Protein AF-A0A847XAZ2-F1 (afdb_monomer_lite)

Structure (mmCIF, N/CA/C/O backbone):
data_AF-A0A847XAZ2-F1
#
_entry.id   AF-A0A847XAZ2-F1
#
loop_
_atom_site.group_PDB
_atom_site.id
_atom_site.type_symbol
_atom_site.label_atom_id
_atom_site.label_alt_id
_atom_site.label_comp_id
_atom_site.label_asym_id
_atom_site.label_entity_id
_atom_site.label_seq_id
_atom_site.pdbx_PDB_ins_code
_atom_site.Cartn_x
_atom_site.Cartn_y
_atom_site.Cartn_z
_atom_site.occupancy
_atom_site.B_iso_or_equiv
_atom_site.auth_seq_id
_atom_site.auth_comp_id
_atom_site.auth_asym_id
_atom_site.auth_atom_id
_atom_site.pdbx_PDB_model_num
ATOM 1 N N . MET A 1 1 ? 20.622 2.945 -23.303 1.00 80.44 1 MET A N 1
ATOM 2 C CA . MET A 1 1 ? 21.059 3.703 -22.108 1.00 80.44 1 MET A CA 1
ATOM 3 C C . MET A 1 1 ? 19.816 4.163 -21.364 1.00 80.44 1 MET A C 1
ATOM 5 O O . MET A 1 1 ? 18.903 4.662 -22.011 1.00 80.44 1 MET A O 1
ATOM 9 N N . VAL A 1 2 ? 19.758 3.961 -20.049 1.00 83.75 2 VAL A N 1
ATOM 10 C CA . VAL A 1 2 ? 18.648 4.395 -19.188 1.00 83.75 2 VAL A CA 1
ATOM 11 C C . VAL A 1 2 ? 18.647 5.919 -19.078 1.00 83.75 2 VAL A C 1
ATOM 13 O O . VAL A 1 2 ? 19.697 6.542 -18.884 1.00 83.75 2 VAL A O 1
ATOM 16 N N . SER A 1 3 ? 17.466 6.521 -19.218 1.00 86.81 3 SER A N 1
ATOM 17 C CA . SER A 1 3 ? 17.289 7.973 -19.228 1.00 86.81 3 SER A CA 1
ATOM 18 C C . SER A 1 3 ? 17.559 8.599 -17.855 1.00 86.81 3 SER A C 1
ATOM 20 O O . SER A 1 3 ? 17.307 8.005 -16.808 1.00 86.81 3 SER A O 1
ATOM 22 N N . LYS A 1 4 ? 18.046 9.849 -17.841 1.00 88.00 4 LYS A N 1
ATOM 23 C CA . LYS A 1 4 ? 18.286 10.596 -16.591 1.00 88.00 4 LYS A CA 1
ATOM 24 C C . LYS A 1 4 ? 17.006 10.803 -15.772 1.00 88.00 4 LYS A C 1
ATOM 26 O O . LYS A 1 4 ? 17.083 10.832 -14.548 1.00 88.00 4 LYS A O 1
ATOM 31 N N . SER A 1 5 ? 15.850 10.931 -16.429 1.00 86.94 5 SER A N 1
ATOM 32 C CA . SER A 1 5 ? 14.559 11.088 -15.750 1.00 86.94 5 SER A CA 1
ATOM 33 C C . SER A 1 5 ? 14.225 9.873 -14.887 1.00 86.94 5 SER A C 1
ATOM 35 O O . SER A 1 5 ? 13.831 10.051 -13.742 1.00 86.94 5 SER A O 1
ATOM 37 N N . VAL A 1 6 ? 14.503 8.655 -15.366 1.00 87.12 6 VAL A N 1
ATOM 38 C CA . VAL A 1 6 ? 14.280 7.419 -14.599 1.00 87.12 6 VAL A CA 1
ATOM 39 C C . VAL A 1 6 ? 15.089 7.405 -13.297 1.00 87.12 6 VAL A C 1
ATOM 41 O O . VAL A 1 6 ? 14.548 7.064 -12.249 1.00 87.12 6 VAL A O 1
ATOM 44 N N . PHE A 1 7 ? 16.355 7.842 -13.310 1.00 89.62 7 PHE A N 1
ATOM 45 C CA . PHE A 1 7 ? 17.156 7.939 -12.077 1.00 89.62 7 PHE A CA 1
ATOM 46 C C . PHE A 1 7 ? 16.585 8.943 -11.080 1.00 89.62 7 PHE A C 1
ATOM 48 O O . PHE A 1 7 ? 16.555 8.666 -9.882 1.00 89.62 7 PHE A O 1
ATOM 55 N N . ILE A 1 8 ? 16.147 10.105 -11.571 1.00 90.94 8 ILE A N 1
ATOM 56 C CA . ILE A 1 8 ? 15.548 11.148 -10.735 1.00 90.94 8 ILE A CA 1
ATOM 57 C C . ILE A 1 8 ? 14.259 10.619 -10.099 1.00 90.94 8 ILE A C 1
ATOM 59 O O . ILE A 1 8 ? 14.071 10.751 -8.894 1.00 90.94 8 ILE A O 1
ATOM 63 N N . GLU A 1 9 ? 13.401 9.965 -10.878 1.00 90.19 9 GLU A N 1
ATOM 64 C CA . GLU A 1 9 ? 12.148 9.391 -10.388 1.00 90.19 9 GLU A CA 1
ATOM 65 C C . GLU A 1 9 ? 12.369 8.280 -9.362 1.00 90.19 9 GLU A C 1
ATOM 67 O O . GLU A 1 9 ? 11.689 8.257 -8.337 1.00 90.19 9 GLU A O 1
ATOM 72 N N . LEU A 1 10 ? 13.338 7.390 -9.595 1.00 90.94 10 LEU A N 1
ATOM 73 C CA . LEU A 1 10 ? 13.725 6.355 -8.636 1.00 90.94 10 LEU A CA 1
ATOM 74 C C . LEU A 1 10 ? 14.221 6.976 -7.325 1.00 90.94 10 LEU A C 1
ATOM 76 O O . LEU A 1 10 ? 13.769 6.577 -6.254 1.00 90.94 10 LEU A O 1
ATOM 80 N N . ALA A 1 11 ? 15.089 7.990 -7.395 1.00 91.75 11 ALA A N 1
ATOM 81 C CA . ALA A 1 11 ? 15.598 8.683 -6.213 1.00 91.75 11 ALA A CA 1
ATOM 82 C C . ALA A 1 11 ? 14.481 9.393 -5.429 1.00 91.75 11 ALA A C 1
ATOM 84 O O . ALA A 1 11 ? 14.410 9.260 -4.207 1.00 91.75 11 ALA A O 1
ATOM 85 N N . ILE A 1 12 ? 13.577 10.096 -6.122 1.00 93.38 12 ILE A N 1
ATOM 86 C CA . ILE A 1 12 ? 12.415 10.747 -5.501 1.00 93.38 12 ILE A CA 1
ATOM 87 C C . ILE A 1 12 ? 11.492 9.703 -4.867 1.00 93.38 12 ILE A C 1
ATOM 89 O O . ILE A 1 12 ? 11.047 9.898 -3.741 1.00 93.38 12 ILE A O 1
ATOM 93 N N . SER A 1 13 ? 11.238 8.582 -5.543 1.00 92.00 13 SER A N 1
ATOM 94 C CA . SER A 1 13 ? 10.385 7.499 -5.034 1.00 92.00 13 SER A CA 1
ATOM 95 C C . SER A 1 13 ? 10.966 6.870 -3.766 1.00 92.00 13 SER A C 1
ATOM 97 O O . SER A 1 13 ? 10.256 6.710 -2.776 1.00 92.00 13 SER A O 1
ATOM 99 N N . ILE A 1 14 ? 12.273 6.582 -3.755 1.00 91.88 14 ILE A N 1
ATOM 100 C CA . ILE A 1 14 ? 12.995 6.086 -2.573 1.00 91.88 14 ILE A CA 1
ATOM 101 C C . ILE A 1 14 ? 12.893 7.096 -1.427 1.00 91.88 14 ILE A C 1
ATOM 103 O O . ILE A 1 14 ? 12.525 6.725 -0.311 1.00 91.88 14 ILE A O 1
ATOM 107 N N . PHE A 1 15 ? 13.182 8.371 -1.700 1.00 93.94 15 PHE A N 1
ATOM 108 C CA . PHE A 1 15 ? 13.110 9.432 -0.699 1.00 93.94 15 PHE A CA 1
ATOM 109 C C . PHE A 1 15 ? 11.702 9.567 -0.117 1.00 93.94 15 PHE A C 1
ATOM 111 O O . PHE A 1 15 ? 11.554 9.653 1.098 1.00 93.94 15 PHE A O 1
ATOM 118 N N . LEU A 1 16 ? 10.671 9.527 -0.961 1.00 91.50 16 LEU A N 1
ATOM 119 C CA . LEU A 1 16 ? 9.274 9.634 -0.554 1.00 91.50 16 LEU A CA 1
ATOM 120 C C . LEU A 1 16 ? 8.869 8.489 0.389 1.00 91.50 16 LEU A C 1
ATOM 122 O O . LEU A 1 16 ? 8.251 8.734 1.425 1.00 91.50 16 LEU A O 1
ATOM 126 N N . LEU A 1 17 ? 9.262 7.249 0.073 1.00 89.25 17 LEU A N 1
ATOM 127 C CA . LEU A 1 17 ? 8.997 6.093 0.933 1.00 89.25 17 LEU A CA 1
ATOM 128 C C . LEU A 1 17 ? 9.756 6.185 2.264 1.00 89.25 17 LEU A C 1
ATOM 130 O O . LEU A 1 17 ? 9.164 5.964 3.317 1.00 89.25 17 LEU A O 1
ATOM 134 N N . ILE A 1 18 ? 11.041 6.554 2.248 1.00 90.75 18 ILE A N 1
ATOM 135 C CA . ILE A 1 18 ? 11.826 6.738 3.480 1.00 90.75 18 ILE A CA 1
ATOM 136 C C . ILE A 1 18 ? 11.224 7.854 4.337 1.00 90.75 18 ILE A C 1
ATOM 138 O O . ILE A 1 18 ? 11.051 7.670 5.540 1.00 90.75 18 ILE A O 1
ATOM 142 N N . ALA A 1 19 ? 10.858 8.986 3.733 1.00 91.00 19 ALA A N 1
ATOM 143 C CA . ALA A 1 19 ? 10.241 10.110 4.429 1.00 91.00 19 ALA A CA 1
ATOM 144 C C . ALA A 1 19 ? 8.936 9.700 5.127 1.00 91.00 19 ALA A C 1
ATOM 146 O O . ALA A 1 19 ? 8.707 10.108 6.264 1.00 91.00 19 ALA A O 1
ATOM 147 N N . TYR A 1 20 ? 8.125 8.842 4.500 1.00 89.19 20 TYR A N 1
ATOM 148 C CA . TYR A 1 20 ? 6.911 8.290 5.105 1.00 89.19 20 TYR A CA 1
ATOM 149 C C . TYR A 1 20 ? 7.203 7.482 6.383 1.00 89.19 20 TYR A C 1
ATOM 151 O O . TYR A 1 20 ? 6.573 7.711 7.417 1.00 89.19 20 TYR A O 1
ATOM 159 N N . PHE A 1 21 ? 8.210 6.599 6.363 1.00 89.38 21 PHE A N 1
ATOM 160 C CA . PHE A 1 21 ? 8.639 5.852 7.555 1.00 89.38 21 PHE A CA 1
ATOM 161 C C . PHE A 1 21 ? 9.270 6.748 8.629 1.00 89.38 21 PHE A C 1
ATOM 163 O O . PHE A 1 21 ? 8.990 6.583 9.816 1.00 89.38 21 PHE A O 1
ATOM 170 N N . VAL A 1 22 ? 10.108 7.710 8.230 1.00 91.31 22 VAL A N 1
ATOM 171 C CA . VAL A 1 22 ? 10.746 8.656 9.157 1.00 91.31 22 VAL A CA 1
ATOM 172 C C . VAL A 1 22 ? 9.693 9.504 9.863 1.00 91.31 22 VAL A C 1
ATOM 174 O O . VAL A 1 22 ? 9.741 9.619 11.086 1.00 91.31 22 VAL A O 1
ATOM 177 N N . TYR A 1 23 ? 8.717 10.040 9.124 1.00 89.69 23 TYR A N 1
ATOM 178 C CA . TYR A 1 23 ? 7.595 10.793 9.686 1.00 89.69 23 TYR A CA 1
ATOM 179 C C . TYR A 1 23 ? 6.873 9.991 10.774 1.00 89.69 23 TYR A C 1
ATOM 181 O O . TYR A 1 23 ? 6.679 10.486 11.884 1.00 89.69 23 TYR A O 1
ATOM 189 N N . PHE A 1 24 ? 6.546 8.730 10.490 1.00 89.38 24 PHE A N 1
ATOM 190 C CA . PHE A 1 24 ? 5.894 7.841 11.446 1.00 89.38 24 PHE A CA 1
ATOM 191 C C . PHE A 1 24 ? 6.716 7.621 12.718 1.00 89.38 24 PHE A C 1
ATOM 193 O O . PHE A 1 24 ? 6.211 7.794 13.828 1.00 89.38 24 PHE A O 1
ATOM 200 N N . ILE A 1 25 ? 7.998 7.276 12.572 1.00 89.44 25 ILE A N 1
ATOM 201 C CA . ILE A 1 25 ? 8.880 7.042 13.720 1.00 89.44 25 ILE A CA 1
ATOM 202 C C . ILE A 1 25 ? 8.987 8.313 14.564 1.00 89.44 25 ILE A C 1
ATOM 204 O O . ILE A 1 25 ? 8.851 8.249 15.783 1.00 89.44 25 ILE A O 1
ATOM 208 N N . VAL A 1 26 ? 9.195 9.472 13.937 1.00 92.12 26 VAL A N 1
ATOM 209 C CA . VAL A 1 26 ? 9.303 10.752 14.648 1.00 92.12 26 VAL A CA 1
ATOM 210 C C . VAL A 1 26 ? 8.017 11.068 15.414 1.00 92.12 26 VAL A C 1
ATOM 212 O O . VAL A 1 26 ? 8.108 11.439 16.582 1.00 92.12 26 VAL A O 1
ATOM 215 N N . LYS A 1 27 ? 6.847 10.858 14.799 1.00 87.31 27 LYS A N 1
ATOM 216 C CA . LYS A 1 27 ? 5.535 11.136 15.402 1.00 87.31 27 LYS A CA 1
ATOM 217 C C . LYS A 1 27 ? 5.224 10.240 16.607 1.00 87.31 27 LYS A C 1
ATOM 219 O O . LYS A 1 27 ? 4.602 10.700 17.560 1.00 87.31 27 LYS A O 1
ATOM 224 N N . TYR A 1 28 ? 5.652 8.974 16.590 1.00 88.12 28 TYR A N 1
ATOM 225 C CA . TYR A 1 28 ? 5.152 7.971 17.541 1.00 88.12 28 TYR A CA 1
ATOM 226 C C . TYR A 1 28 ? 6.182 7.329 18.468 1.00 88.12 28 TYR A C 1
ATOM 228 O O . TYR A 1 28 ? 5.774 6.674 19.427 1.00 88.12 28 TYR A O 1
ATOM 236 N N . LYS A 1 29 ? 7.490 7.518 18.250 1.00 88.88 29 LYS A N 1
ATOM 237 C CA . LYS A 1 29 ? 8.549 6.839 19.029 1.00 88.88 29 LYS A CA 1
ATOM 238 C C . LYS A 1 29 ? 8.456 7.027 20.547 1.00 88.88 29 LYS A C 1
ATOM 240 O O . LYS A 1 29 ? 8.887 6.152 21.289 1.00 88.88 29 LYS A O 1
ATOM 245 N N . ASN A 1 30 ? 7.908 8.155 20.999 1.00 89.06 30 ASN A N 1
ATOM 246 C CA . ASN A 1 30 ? 7.813 8.503 22.418 1.00 89.06 30 ASN A CA 1
ATOM 247 C C . ASN A 1 30 ? 6.488 8.055 23.061 1.00 89.06 30 ASN A C 1
ATOM 249 O O . ASN A 1 30 ? 6.302 8.234 24.262 1.00 89.06 30 ASN A O 1
ATOM 253 N N . LYS A 1 31 ? 5.549 7.498 22.285 1.00 86.88 31 LYS A N 1
ATOM 254 C CA . LYS A 1 31 ? 4.234 7.092 22.787 1.00 86.88 31 LYS A CA 1
ATOM 255 C C . LYS A 1 31 ? 4.303 5.728 23.491 1.00 86.88 31 LYS A C 1
ATOM 257 O O . LYS A 1 31 ? 5.006 4.819 23.027 1.00 86.88 31 LYS A O 1
ATOM 262 N N . PRO A 1 32 ? 3.582 5.546 24.610 1.00 81.88 32 PRO A N 1
ATOM 263 C CA . PRO A 1 32 ? 3.576 4.281 25.331 1.00 81.88 32 PRO A CA 1
ATOM 264 C C . PRO A 1 32 ? 2.949 3.184 24.466 1.00 81.88 32 PRO A C 1
ATOM 266 O O . PRO A 1 32 ? 1.837 3.322 23.983 1.00 81.88 32 PRO A O 1
ATOM 269 N N . GLY A 1 33 ? 3.647 2.061 24.283 1.00 83.00 33 GLY A N 1
ATOM 270 C CA . GLY A 1 33 ? 3.149 0.971 23.436 1.00 83.00 33 GLY A CA 1
ATOM 271 C C . GLY A 1 33 ? 3.554 1.063 21.962 1.00 83.00 33 GLY A C 1
ATOM 272 O O . GLY A 1 33 ? 3.122 0.217 21.186 1.00 83.00 33 GLY A O 1
ATOM 273 N N . PHE A 1 34 ? 4.453 1.978 21.582 1.00 88.62 34 PHE A N 1
ATOM 274 C CA . PHE A 1 34 ? 4.980 2.093 20.212 1.00 88.62 34 PHE A CA 1
ATOM 275 C C . PHE A 1 34 ? 5.517 0.793 19.635 1.00 88.62 34 PHE A C 1
ATOM 277 O O . PHE A 1 34 ? 5.096 0.369 18.559 1.00 88.62 34 PHE A O 1
ATOM 284 N N . LEU A 1 35 ? 6.380 0.104 20.381 1.00 89.00 35 LEU A N 1
ATOM 285 C CA . LEU A 1 35 ? 6.903 -1.185 19.939 1.00 89.00 35 LEU A CA 1
ATOM 286 C C . LEU A 1 35 ? 5.784 -2.229 19.785 1.00 89.00 35 LEU A C 1
ATOM 288 O O . LEU A 1 35 ? 5.804 -3.016 18.846 1.00 89.00 35 LEU A O 1
ATOM 292 N N . SER A 1 36 ? 4.782 -2.203 20.668 1.00 89.94 36 SER A N 1
ATOM 293 C CA . SER A 1 36 ? 3.612 -3.084 20.576 1.00 89.94 36 SER A CA 1
ATOM 294 C C . SER A 1 36 ? 2.806 -2.797 19.306 1.00 89.94 36 SER A C 1
ATOM 296 O O . SER A 1 36 ? 2.507 -3.728 18.564 1.00 89.94 36 SER A O 1
ATOM 298 N N . ALA A 1 37 ? 2.510 -1.528 19.005 1.00 89.44 37 ALA A N 1
ATOM 299 C CA . ALA A 1 37 ? 1.802 -1.131 17.787 1.00 89.44 37 ALA A CA 1
ATOM 300 C C . ALA A 1 37 ? 2.562 -1.546 16.514 1.00 89.44 37 ALA A C 1
ATOM 302 O O . ALA A 1 37 ? 1.953 -2.049 15.572 1.00 89.44 37 ALA A O 1
ATOM 303 N N . ILE A 1 38 ? 3.897 -1.434 16.513 1.00 90.62 38 ILE A N 1
ATOM 304 C CA . ILE A 1 38 ? 4.746 -1.941 15.424 1.00 90.62 38 ILE A CA 1
ATOM 305 C C . ILE A 1 38 ? 4.593 -3.450 15.253 1.00 90.62 38 ILE A C 1
ATOM 307 O O . ILE A 1 38 ? 4.308 -3.914 14.150 1.00 90.62 38 ILE A O 1
ATOM 311 N N . LEU A 1 39 ? 4.766 -4.222 16.328 1.00 91.44 39 LEU A N 1
ATOM 312 C CA . LEU A 1 39 ? 4.704 -5.685 16.270 1.00 91.44 39 LEU A CA 1
ATOM 313 C C . LEU A 1 39 ? 3.318 -6.174 15.836 1.00 91.44 39 LEU A C 1
ATOM 315 O O . LEU A 1 39 ? 3.211 -7.070 14.998 1.00 91.44 39 LEU A O 1
ATOM 319 N N . TRP A 1 40 ? 2.257 -5.552 16.352 1.00 92.88 40 TRP A N 1
ATOM 320 C CA . TRP A 1 40 ? 0.885 -5.842 15.945 1.00 92.88 40 TRP A CA 1
ATOM 321 C C . TRP A 1 40 ? 0.594 -5.424 14.509 1.00 92.88 40 TRP A C 1
ATOM 323 O O . TRP A 1 40 ? -0.136 -6.137 13.831 1.00 92.88 40 TRP A O 1
ATOM 333 N N . GLY A 1 41 ? 1.176 -4.329 14.020 1.00 91.69 41 GLY A N 1
ATOM 334 C CA . GLY A 1 41 ? 1.037 -3.921 12.625 1.00 91.69 41 GLY A CA 1
ATOM 335 C C . GLY A 1 41 ? 1.741 -4.882 11.666 1.00 91.69 41 GLY A C 1
ATOM 336 O O . GLY A 1 41 ? 1.166 -5.281 10.657 1.00 91.69 41 GLY A O 1
ATOM 337 N N . ILE A 1 42 ? 2.944 -5.346 12.018 1.00 91.38 42 ILE A N 1
ATOM 338 C CA . ILE A 1 42 ? 3.649 -6.397 11.269 1.00 91.38 42 ILE A CA 1
ATOM 339 C C . ILE A 1 42 ? 2.827 -7.695 11.272 1.00 91.38 42 ILE A C 1
ATOM 341 O O . ILE A 1 42 ? 2.610 -8.296 10.221 1.00 91.38 42 ILE A O 1
ATOM 345 N N . GLY A 1 43 ? 2.315 -8.111 12.436 1.00 90.50 43 GLY A N 1
ATOM 346 C CA . GLY A 1 43 ? 1.422 -9.268 12.543 1.00 90.50 43 GLY A CA 1
ATOM 347 C C . GLY A 1 43 ? 0.143 -9.101 11.716 1.00 90.50 43 GLY A C 1
ATOM 348 O O . GLY A 1 43 ? -0.252 -10.014 10.993 1.00 90.50 43 GLY A O 1
ATOM 349 N N . GLY A 1 44 ? -0.464 -7.914 11.758 1.00 91.12 44 GLY A N 1
ATOM 350 C CA . GLY A 1 44 ? -1.626 -7.536 10.959 1.00 91.12 44 GLY A CA 1
ATOM 351 C C . GLY A 1 44 ? -1.367 -7.657 9.463 1.00 91.12 44 GLY A C 1
ATOM 352 O O . GLY A 1 44 ? -2.213 -8.185 8.745 1.00 91.12 44 GLY A O 1
ATOM 353 N N . PHE A 1 45 ? -0.180 -7.264 8.993 1.00 91.62 45 PHE A N 1
ATOM 354 C CA . PHE A 1 45 ? 0.213 -7.433 7.594 1.00 91.62 45 PHE A CA 1
ATOM 355 C C . PHE A 1 45 ? 0.240 -8.911 7.185 1.00 91.62 45 PHE A C 1
ATOM 357 O O . PHE A 1 45 ? -0.352 -9.279 6.168 1.00 91.62 45 PHE A O 1
ATOM 364 N N . PHE A 1 46 ? 0.870 -9.776 7.986 1.00 90.69 46 PHE A N 1
ATOM 365 C CA . PHE A 1 46 ? 0.907 -11.213 7.697 1.00 90.69 46 PHE A CA 1
ATOM 366 C C . PHE A 1 46 ? -0.490 -11.837 7.691 1.00 90.69 46 PHE A C 1
ATOM 368 O O . PHE A 1 46 ? -0.791 -12.636 6.806 1.00 90.69 46 PHE A O 1
ATOM 375 N N . ILE A 1 47 ? -1.357 -11.440 8.626 1.00 92.56 47 ILE A N 1
ATOM 376 C CA . ILE A 1 47 ? -2.749 -11.901 8.677 1.00 92.56 47 ILE A CA 1
ATOM 377 C C . ILE A 1 47 ? -3.510 -11.439 7.433 1.00 92.56 47 ILE A C 1
ATOM 379 O O . ILE A 1 47 ? -4.164 -12.256 6.785 1.00 92.56 47 ILE A O 1
ATOM 383 N N . ALA A 1 48 ? -3.399 -10.160 7.065 1.00 91.44 48 ALA A N 1
ATOM 384 C CA . ALA A 1 48 ? -4.068 -9.619 5.888 1.00 91.44 48 ALA A CA 1
ATOM 385 C C . ALA A 1 48 ? -3.643 -10.368 4.622 1.00 91.44 48 ALA A C 1
ATOM 387 O O . ALA A 1 48 ? -4.494 -10.755 3.820 1.00 91.44 48 ALA A O 1
ATOM 388 N N . ASN A 1 49 ? -2.342 -10.626 4.470 1.00 89.00 49 ASN A N 1
ATOM 389 C CA . ASN A 1 49 ? -1.802 -11.354 3.328 1.00 89.00 49 ASN A CA 1
ATOM 390 C C . ASN A 1 49 ? -2.265 -12.820 3.309 1.00 89.00 49 ASN A C 1
ATOM 392 O O . ASN A 1 49 ? -2.736 -13.307 2.284 1.00 89.00 49 ASN A O 1
ATOM 396 N N . ALA A 1 50 ? -2.202 -13.515 4.449 1.00 90.31 50 ALA A N 1
ATOM 397 C CA . ALA A 1 50 ? -2.644 -14.903 4.562 1.00 90.31 50 ALA A CA 1
ATOM 398 C C . ALA A 1 50 ? -4.128 -15.057 4.199 1.00 90.31 50 ALA A C 1
ATOM 400 O O . ALA A 1 50 ? -4.478 -15.909 3.385 1.00 90.31 50 ALA A O 1
ATOM 401 N N . VAL A 1 51 ? -4.994 -14.196 4.740 1.00 92.44 51 VAL A N 1
ATOM 402 C CA . VAL A 1 51 ? -6.434 -14.218 4.445 1.00 92.44 51 VAL A CA 1
ATOM 403 C C . VAL A 1 51 ? -6.704 -13.879 2.980 1.00 92.44 51 VAL A C 1
ATOM 405 O O . VAL A 1 51 ? -7.484 -14.575 2.335 1.00 92.44 51 VAL A O 1
ATOM 408 N N . SER A 1 52 ? -6.023 -12.870 2.425 1.00 89.81 52 SER A N 1
ATOM 409 C CA . SER A 1 52 ? -6.152 -12.516 1.002 1.00 89.81 52 SER A CA 1
ATOM 410 C C . SER A 1 52 ? -5.787 -13.697 0.097 1.00 89.81 52 SER A C 1
ATOM 412 O O . SER A 1 52 ? -6.507 -14.000 -0.852 1.00 89.81 52 SER A O 1
ATOM 414 N N . ASN A 1 53 ? -4.707 -14.415 0.420 1.00 89.31 53 ASN A N 1
ATOM 415 C CA . ASN A 1 53 ? -4.277 -15.590 -0.336 1.00 89.31 53 ASN A CA 1
ATOM 416 C C . ASN A 1 53 ? -5.271 -16.748 -0.228 1.00 89.31 53 ASN A C 1
ATOM 418 O O . ASN A 1 53 ? -5.584 -17.364 -1.243 1.00 89.31 53 ASN A O 1
ATOM 422 N N . VAL A 1 54 ? -5.823 -17.006 0.962 1.00 93.25 54 VAL A N 1
ATOM 423 C CA . VAL A 1 54 ? -6.879 -18.016 1.147 1.00 93.25 54 VAL A CA 1
ATOM 424 C C . VAL A 1 54 ? -8.110 -17.686 0.298 1.00 93.25 54 VAL A C 1
ATOM 426 O O . VAL A 1 54 ? -8.669 -18.574 -0.340 1.00 93.25 54 VAL A O 1
ATOM 429 N N . ILE A 1 55 ? -8.511 -16.415 0.229 1.00 91.50 55 ILE A N 1
ATOM 430 C CA . ILE A 1 55 ? -9.654 -15.985 -0.590 1.00 91.50 55 ILE A CA 1
ATOM 431 C C . ILE A 1 55 ? -9.353 -16.147 -2.083 1.00 91.50 55 ILE A C 1
ATOM 433 O O . ILE A 1 55 ? -10.185 -16.680 -2.815 1.00 91.50 55 ILE A O 1
ATOM 437 N N . ASN A 1 56 ? -8.154 -15.763 -2.531 1.00 87.56 56 ASN A N 1
ATOM 438 C CA . ASN A 1 56 ? -7.722 -15.974 -3.915 1.00 87.56 56 ASN A CA 1
ATOM 439 C C . ASN A 1 56 ? -7.720 -17.463 -4.293 1.00 87.56 56 ASN A C 1
ATOM 441 O O . ASN A 1 56 ? -8.238 -17.827 -5.346 1.00 87.56 56 ASN A O 1
ATOM 445 N N . MET A 1 57 ? -7.206 -18.334 -3.418 1.00 88.62 57 MET A N 1
ATOM 446 C CA . MET A 1 57 ? -7.279 -19.788 -3.602 1.00 88.62 57 MET A CA 1
ATOM 447 C C . MET A 1 57 ? -8.729 -20.280 -3.651 1.00 88.62 57 MET A C 1
ATOM 449 O O . MET A 1 57 ? -9.050 -21.148 -4.458 1.00 88.62 57 MET A O 1
ATOM 453 N N . GLY A 1 58 ? -9.620 -19.691 -2.850 1.00 91.12 58 GLY A N 1
ATOM 454 C CA . GLY A 1 58 ? -11.058 -19.943 -2.914 1.00 91.12 58 GLY A CA 1
ATOM 455 C C . GLY A 1 58 ? -11.658 -19.603 -4.282 1.00 91.12 58 GLY A C 1
ATOM 456 O O . GLY A 1 58 ? -12.392 -20.415 -4.840 1.00 91.12 58 GLY A O 1
ATOM 457 N N . PHE A 1 59 ? -11.310 -18.453 -4.868 1.00 88.31 59 PHE A N 1
ATOM 458 C CA . PHE A 1 59 ? -11.755 -18.100 -6.222 1.00 88.31 59 PHE A CA 1
ATOM 459 C C . PHE A 1 59 ? -11.236 -19.080 -7.278 1.00 88.31 59 PHE A C 1
ATOM 461 O O . PHE A 1 59 ? -12.014 -19.532 -8.119 1.00 88.31 59 PHE A O 1
ATOM 468 N N . ILE A 1 60 ? -9.956 -19.454 -7.202 1.00 87.81 60 ILE A N 1
ATOM 469 C CA . ILE A 1 60 ? -9.350 -20.446 -8.101 1.00 87.81 60 ILE A CA 1
ATOM 470 C C . ILE A 1 60 ? -10.082 -21.788 -7.988 1.00 87.81 60 ILE A C 1
ATOM 472 O O . ILE A 1 60 ? -10.427 -22.386 -9.005 1.00 87.81 60 ILE A O 1
ATOM 476 N N . ALA A 1 61 ? -10.377 -22.239 -6.767 1.00 90.44 61 ALA A N 1
ATOM 477 C CA . ALA A 1 61 ? -11.076 -23.497 -6.525 1.00 90.44 61 ALA A CA 1
ATOM 478 C C . ALA A 1 61 ? -12.519 -23.493 -7.062 1.00 90.44 61 ALA A C 1
ATOM 480 O O . ALA A 1 61 ? -12.980 -24.509 -7.575 1.00 90.44 61 ALA A O 1
ATOM 481 N N . LEU A 1 62 ? -13.226 -22.360 -6.976 1.00 89.19 62 LEU A N 1
ATOM 482 C CA . LEU A 1 62 ? -14.602 -22.225 -7.472 1.00 89.19 62 LEU A CA 1
ATOM 483 C C . LEU A 1 62 ? -14.685 -22.188 -9.003 1.00 89.19 62 LEU A C 1
ATOM 485 O O . LEU A 1 62 ? -15.622 -22.729 -9.586 1.00 89.19 62 LEU A O 1
ATOM 489 N N . VAL A 1 63 ? -13.731 -21.521 -9.654 1.00 87.31 63 VAL A N 1
ATOM 490 C CA . VAL A 1 63 ? -13.741 -21.300 -11.109 1.00 87.31 63 VAL A CA 1
ATOM 491 C C . VAL A 1 63 ? -13.029 -22.430 -11.867 1.00 87.31 63 VAL A C 1
ATOM 493 O O . VAL A 1 63 ? -13.380 -22.728 -13.012 1.00 87.31 63 VAL A O 1
ATOM 496 N N . GLY A 1 64 ? -12.063 -23.084 -11.223 1.00 88.00 64 GLY A N 1
ATOM 497 C CA . GLY A 1 64 ? -11.113 -24.006 -11.836 1.00 88.00 64 GLY A CA 1
ATOM 498 C C . GLY A 1 64 ? -9.883 -23.266 -12.367 1.00 88.00 64 GLY A C 1
ATOM 499 O O . GLY A 1 64 ? -10.001 -22.210 -12.987 1.00 88.00 64 GLY A O 1
ATOM 500 N N . GLU A 1 65 ? -8.697 -23.836 -12.150 1.00 87.00 65 GLU A N 1
ATOM 501 C CA . GLU A 1 65 ? -7.403 -23.191 -12.421 1.00 87.00 65 GLU A CA 1
ATOM 502 C C . GLU A 1 65 ? -7.256 -22.705 -13.869 1.00 87.00 65 GLU A C 1
ATOM 504 O O . GLU A 1 65 ? -6.941 -21.541 -14.098 1.00 87.00 65 GLU A O 1
ATOM 509 N N . SER A 1 66 ? -7.575 -23.547 -14.854 1.00 87.31 66 SER A N 1
ATOM 510 C CA . SER A 1 66 ? -7.446 -23.199 -16.276 1.00 87.31 66 SER A CA 1
ATOM 511 C C . SER A 1 66 ? -8.387 -22.074 -16.713 1.00 87.31 66 SER A C 1
ATOM 513 O O . SER A 1 66 ? -8.015 -21.218 -17.514 1.00 87.31 66 SER A O 1
ATOM 515 N N . ARG A 1 67 ? -9.608 -22.040 -16.169 1.00 84.38 67 ARG A N 1
ATOM 516 C CA . ARG A 1 67 ? -10.566 -20.960 -16.434 1.00 84.38 67 ARG A CA 1
ATOM 517 C C . ARG A 1 67 ? -10.162 -19.679 -15.727 1.00 84.38 67 ARG A C 1
ATOM 519 O O . ARG A 1 67 ? -10.289 -18.615 -16.318 1.00 84.38 67 ARG A O 1
ATOM 526 N N . PHE A 1 68 ? -9.655 -19.789 -14.503 1.00 81.00 68 PHE A N 1
ATOM 527 C CA . PHE A 1 68 ? -9.158 -18.648 -13.755 1.00 81.00 68 PHE A CA 1
ATOM 528 C C . PHE A 1 68 ? -7.975 -18.002 -14.481 1.00 81.00 68 PHE A C 1
ATOM 530 O O . PHE A 1 68 ? -8.028 -16.806 -14.727 1.00 81.00 68 PHE A O 1
ATOM 537 N N . GLN A 1 69 ? -6.983 -18.779 -14.931 1.00 81.88 69 GLN A N 1
ATOM 538 C CA . GLN A 1 69 ? -5.857 -18.273 -15.733 1.00 81.88 69 GLN A CA 1
ATOM 539 C C . GLN A 1 69 ? -6.329 -17.584 -17.020 1.00 81.88 69 GLN A C 1
ATOM 541 O O . GLN A 1 69 ? -5.944 -16.453 -17.296 1.00 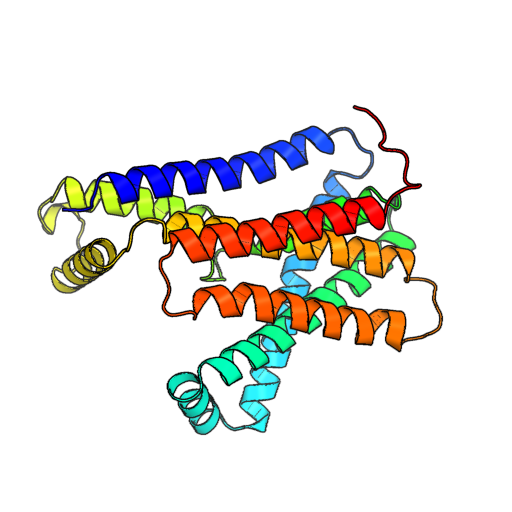81.88 69 GLN A O 1
ATOM 546 N N . ASN A 1 70 ? -7.261 -18.197 -17.755 1.00 84.56 70 ASN A N 1
ATOM 547 C CA . ASN A 1 70 ? -7.825 -17.575 -18.954 1.00 84.56 70 ASN A CA 1
ATOM 548 C C . ASN A 1 70 ? -8.571 -16.260 -18.632 1.00 84.56 70 ASN A C 1
ATOM 550 O O . ASN A 1 70 ? -8.471 -15.279 -19.365 1.00 84.56 70 ASN A O 1
ATOM 554 N N . MET A 1 71 ? -9.285 -16.190 -17.503 1.00 80.94 71 MET A N 1
ATOM 555 C CA . MET A 1 71 ? -9.894 -14.940 -17.029 1.00 80.94 71 MET A CA 1
ATOM 556 C C . MET A 1 71 ? -8.839 -13.895 -16.644 1.00 80.94 71 MET A C 1
ATOM 558 O O . MET A 1 71 ? -9.047 -12.716 -16.925 1.00 80.94 71 MET A O 1
ATOM 562 N N . LEU A 1 72 ? -7.708 -14.310 -16.057 1.00 75.12 72 LEU A N 1
ATOM 563 C CA . LEU A 1 72 ? -6.593 -13.412 -15.742 1.00 75.12 72 LEU A CA 1
ATOM 564 C C . LEU A 1 72 ? -6.038 -12.735 -16.997 1.00 75.12 72 LEU A C 1
ATOM 566 O O . LEU A 1 72 ? -5.800 -11.528 -16.979 1.00 75.12 72 LEU A O 1
ATOM 570 N N . GLU A 1 73 ? -5.893 -13.499 -18.077 1.00 77.38 73 GLU A N 1
ATOM 571 C CA . GLU A 1 73 ? -5.327 -13.040 -19.347 1.00 77.38 73 GLU A CA 1
ATOM 572 C C . GLU A 1 73 ? -6.310 -12.203 -20.177 1.00 77.38 73 GLU A C 1
ATOM 574 O O . GLU A 1 73 ? -5.914 -11.236 -20.826 1.00 77.38 73 GLU A O 1
ATOM 579 N N . THR A 1 74 ? -7.600 -12.549 -20.155 1.00 82.56 74 THR A N 1
ATOM 580 C CA . THR A 1 74 ? -8.600 -11.950 -21.059 1.00 82.56 74 THR A CA 1
ATOM 581 C C . THR A 1 74 ? -9.461 -10.864 -20.415 1.00 82.56 74 THR A C 1
ATOM 583 O O . THR A 1 74 ? -10.068 -10.065 -21.130 1.00 82.56 74 THR A O 1
ATOM 586 N N . GLN A 1 75 ? -9.539 -10.806 -19.080 1.00 83.62 75 GLN A N 1
ATOM 587 C CA . GLN A 1 75 ? -10.448 -9.912 -18.353 1.00 83.62 75 GLN A CA 1
ATOM 588 C C . GLN A 1 75 ? -9.726 -9.125 -17.246 1.00 83.62 75 GLN A C 1
ATOM 590 O O . GLN A 1 75 ? -9.962 -9.350 -16.054 1.00 83.62 75 GLN A O 1
ATOM 595 N N . PRO A 1 76 ? -8.891 -8.129 -17.604 1.00 73.12 76 PRO A N 1
ATOM 596 C CA . PRO A 1 76 ? -8.049 -7.408 -16.645 1.00 73.12 76 PRO A CA 1
ATOM 597 C C . PRO A 1 76 ? -8.849 -6.708 -15.534 1.00 73.12 76 PRO A C 1
ATOM 599 O O . PRO A 1 76 ? -8.420 -6.692 -14.381 1.00 73.12 76 PRO A O 1
ATOM 602 N N . TYR A 1 77 ? -10.044 -6.187 -15.833 1.00 78.25 77 TYR A N 1
ATOM 603 C CA . TYR A 1 77 ? -10.907 -5.552 -14.828 1.00 78.25 77 TYR A CA 1
ATOM 604 C C . TYR A 1 77 ? -11.524 -6.544 -13.841 1.00 78.25 77 TYR A C 1
ATOM 606 O O . TYR A 1 77 ? -11.693 -6.211 -12.667 1.00 78.25 77 TYR A O 1
ATOM 614 N N . LEU A 1 78 ? -11.845 -7.761 -14.286 1.00 80.94 78 LEU A N 1
ATOM 615 C CA . LEU A 1 78 ? -12.391 -8.784 -13.400 1.00 80.94 78 LEU A CA 1
ATOM 616 C C . LEU A 1 78 ? -11.305 -9.319 -12.467 1.00 80.94 78 LEU A C 1
ATOM 618 O O . LEU A 1 78 ? -11.522 -9.424 -11.263 1.00 80.94 78 LEU A O 1
ATOM 622 N N . THR A 1 79 ? -10.110 -9.553 -12.999 1.00 78.19 79 THR A N 1
ATOM 623 C CA . THR A 1 79 ? -8.901 -9.852 -12.221 1.00 78.19 79 THR A CA 1
ATOM 624 C C . THR A 1 79 ? -8.621 -8.784 -11.178 1.00 78.19 79 THR A C 1
ATOM 626 O O . THR A 1 79 ? -8.382 -9.076 -10.001 1.00 78.19 79 THR A O 1
ATOM 629 N N . LEU A 1 80 ? -8.690 -7.520 -11.597 1.00 81.06 80 LEU A N 1
ATOM 630 C CA . LEU A 1 80 ? -8.490 -6.394 -10.707 1.00 81.06 80 LEU A CA 1
ATOM 631 C C . LEU A 1 80 ? -9.532 -6.376 -9.583 1.00 81.06 80 LEU A C 1
ATOM 633 O O . LEU A 1 80 ? -9.179 -6.173 -8.421 1.00 81.06 80 LEU A O 1
ATOM 637 N N . LEU A 1 81 ? -10.800 -6.629 -9.911 1.00 86.12 81 LEU A N 1
ATOM 638 C CA . LEU A 1 81 ? -11.888 -6.684 -8.942 1.00 86.12 81 LEU A CA 1
ATOM 639 C C . LEU A 1 81 ? -11.707 -7.836 -7.944 1.00 86.12 81 LEU A C 1
ATOM 641 O O . LEU A 1 81 ? -11.780 -7.607 -6.740 1.00 86.12 81 LEU A O 1
ATOM 645 N N . LEU A 1 82 ? -11.419 -9.051 -8.418 1.00 84.44 82 LEU A N 1
ATOM 646 C CA . LEU A 1 82 ? -11.250 -10.234 -7.565 1.00 84.44 82 LEU A CA 1
ATOM 647 C C . LEU A 1 82 ? -10.075 -10.075 -6.596 1.00 84.44 82 LEU A C 1
ATOM 649 O O . LEU A 1 82 ? -10.229 -10.281 -5.391 1.00 84.44 82 LEU A O 1
ATOM 653 N N . THR A 1 83 ? -8.922 -9.625 -7.097 1.00 83.38 83 THR A N 1
ATOM 654 C CA . THR A 1 83 ? -7.747 -9.368 -6.247 1.00 83.38 83 THR A CA 1
ATOM 655 C C . THR A 1 83 ? -7.996 -8.235 -5.250 1.00 83.38 83 THR A C 1
ATOM 657 O O . THR A 1 83 ? -7.497 -8.282 -4.126 1.00 83.38 83 THR A O 1
ATOM 660 N N . THR A 1 84 ? -8.807 -7.241 -5.623 1.00 88.81 84 THR A N 1
ATOM 661 C CA . THR A 1 84 ? -9.216 -6.154 -4.726 1.00 88.81 84 THR A CA 1
ATOM 662 C C . THR A 1 84 ? -10.154 -6.644 -3.623 1.00 88.81 84 THR A C 1
ATOM 664 O O . THR A 1 84 ? -9.970 -6.269 -2.466 1.00 88.81 84 THR A O 1
ATOM 667 N N . ILE A 1 85 ? -11.116 -7.514 -3.944 1.00 90.38 85 ILE A N 1
ATOM 668 C CA . ILE A 1 85 ? -12.013 -8.131 -2.956 1.00 90.38 85 ILE A CA 1
ATOM 669 C C . ILE A 1 85 ? -11.207 -8.942 -1.945 1.00 90.38 85 ILE A C 1
ATOM 671 O O . ILE A 1 85 ? -11.372 -8.749 -0.740 1.00 90.38 85 ILE A O 1
ATOM 675 N N . ALA A 1 86 ? -10.296 -9.794 -2.423 1.00 89.75 86 ALA A N 1
ATOM 676 C CA . ALA A 1 86 ? -9.434 -10.588 -1.556 1.00 89.75 86 ALA A CA 1
ATOM 677 C C . ALA A 1 86 ? -8.601 -9.702 -0.617 1.00 89.75 86 ALA A C 1
ATOM 679 O O . ALA A 1 86 ? -8.605 -9.922 0.596 1.00 89.75 86 ALA A O 1
ATOM 680 N N . LEU A 1 87 ? -7.962 -8.659 -1.162 1.00 88.38 87 LEU A N 1
ATOM 681 C CA . LEU A 1 87 ? -7.161 -7.711 -0.387 1.00 88.38 87 LEU A CA 1
ATOM 682 C C . LEU A 1 87 ? -7.996 -6.981 0.674 1.00 88.38 87 LEU A C 1
ATOM 684 O O . LEU A 1 87 ? -7.580 -6.884 1.827 1.00 88.38 87 LEU A O 1
ATOM 688 N N . ALA A 1 88 ? -9.173 -6.476 0.300 1.00 91.31 88 ALA A N 1
ATOM 689 C CA . ALA A 1 88 ? -10.051 -5.737 1.202 1.00 91.31 88 ALA A CA 1
ATOM 690 C C . ALA A 1 88 ? -10.563 -6.621 2.345 1.00 91.31 88 ALA A C 1
ATOM 692 O O . ALA A 1 88 ? -10.534 -6.211 3.505 1.00 91.31 88 ALA A O 1
ATOM 693 N N . MET A 1 89 ? -10.977 -7.853 2.045 1.00 92.25 89 MET A N 1
ATOM 694 C CA . MET A 1 89 ? -11.394 -8.814 3.067 1.00 92.25 89 MET A CA 1
ATOM 695 C C . MET A 1 89 ? -10.245 -9.164 4.017 1.00 92.25 89 MET A C 1
ATOM 697 O O . MET A 1 89 ? -10.443 -9.166 5.232 1.00 92.25 89 MET A O 1
ATOM 701 N N . GLY A 1 90 ? -9.041 -9.400 3.485 1.00 92.12 90 GLY A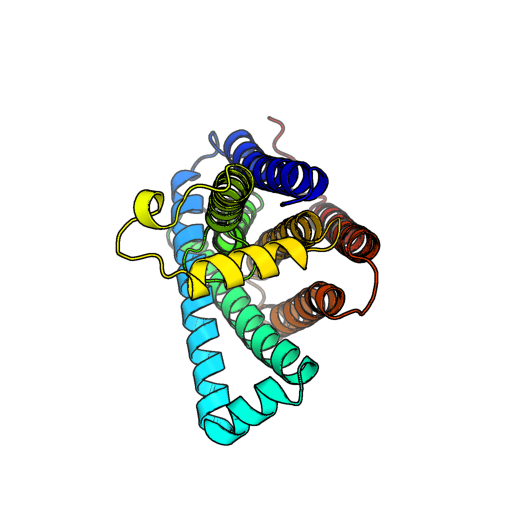 N 1
ATOM 702 C CA . GLY A 1 90 ? -7.850 -9.626 4.300 1.00 92.12 90 GLY A CA 1
ATOM 703 C C . GLY A 1 90 ? -7.528 -8.437 5.204 1.00 92.12 90 GLY A C 1
ATOM 704 O O . GLY A 1 90 ? -7.302 -8.619 6.400 1.00 92.12 90 GLY A O 1
ATOM 705 N N . ALA A 1 91 ? -7.576 -7.217 4.667 1.00 91.94 91 ALA A N 1
ATOM 706 C CA . ALA A 1 91 ? -7.333 -5.991 5.421 1.00 91.94 91 ALA A CA 1
ATOM 707 C C . ALA A 1 91 ? -8.350 -5.792 6.556 1.00 91.94 91 ALA A C 1
ATOM 709 O O . ALA A 1 91 ? -7.954 -5.524 7.689 1.00 91.94 91 ALA A O 1
ATOM 710 N N . VAL A 1 92 ? -9.649 -5.960 6.282 1.00 94.00 92 VAL A N 1
ATOM 711 C CA . VAL A 1 92 ? -10.719 -5.790 7.283 1.00 94.00 92 VAL A CA 1
ATOM 712 C C . VAL A 1 92 ? -10.632 -6.862 8.366 1.00 94.00 92 VAL A C 1
ATOM 714 O O . VAL A 1 92 ? -10.758 -6.551 9.551 1.00 94.00 92 VAL A O 1
ATOM 717 N N . PHE A 1 93 ? -10.367 -8.115 7.985 1.00 93.75 93 PHE A N 1
ATOM 718 C CA . PHE A 1 93 ? -10.175 -9.194 8.950 1.00 93.75 93 PHE A CA 1
ATOM 719 C C . PHE A 1 93 ? -8.964 -8.933 9.850 1.00 93.75 93 PHE A C 1
ATOM 721 O O . PHE A 1 93 ? -9.068 -9.064 11.070 1.00 93.75 93 PHE A O 1
ATOM 728 N N . ALA A 1 94 ? -7.835 -8.520 9.267 1.00 94.38 94 ALA A N 1
ATOM 729 C CA . ALA A 1 94 ? -6.639 -8.166 10.020 1.00 94.38 94 ALA A CA 1
ATOM 730 C C . ALA A 1 94 ? -6.896 -6.997 10.976 1.00 94.38 94 ALA A C 1
ATOM 732 O O . ALA A 1 94 ? -6.571 -7.108 12.155 1.00 94.38 94 ALA A O 1
ATOM 733 N N . ALA A 1 95 ? -7.537 -5.924 10.503 1.00 94.19 95 ALA A N 1
ATOM 734 C CA . ALA A 1 95 ? -7.904 -4.783 11.335 1.00 94.19 95 ALA A CA 1
ATOM 735 C C . ALA A 1 95 ? -8.765 -5.220 12.525 1.00 94.19 95 ALA A C 1
ATOM 737 O O . ALA A 1 95 ? -8.421 -4.944 13.671 1.00 94.19 95 ALA A O 1
ATOM 738 N N . TYR A 1 96 ? -9.834 -5.981 12.281 1.00 93.88 96 TYR A N 1
ATOM 739 C CA . TYR A 1 96 ? -10.710 -6.454 13.350 1.00 93.88 96 TYR A CA 1
ATOM 740 C C . TYR A 1 96 ? -9.986 -7.365 14.344 1.00 93.88 96 TYR A C 1
ATOM 742 O O . TYR A 1 96 ? -10.096 -7.171 15.555 1.00 93.88 96 TYR A O 1
ATOM 750 N N . PHE A 1 97 ? -9.229 -8.348 13.854 1.00 93.44 97 PHE A N 1
ATOM 751 C CA . PHE A 1 97 ? -8.502 -9.287 14.702 1.00 93.44 97 PHE A CA 1
ATOM 752 C C . PHE A 1 97 ? -7.455 -8.584 15.571 1.00 93.44 97 PHE A C 1
ATOM 754 O O . PHE A 1 97 ? -7.366 -8.845 16.776 1.00 93.44 97 PHE A O 1
ATOM 761 N N . VAL A 1 98 ? -6.668 -7.686 14.977 1.00 93.38 98 VAL A N 1
ATOM 762 C CA . VAL A 1 98 ? -5.607 -6.970 15.684 1.00 93.38 98 VAL A CA 1
ATOM 763 C C . VAL A 1 98 ? -6.200 -6.002 16.701 1.00 93.38 98 VAL A C 1
ATOM 765 O O . VAL A 1 98 ? -5.831 -6.083 17.870 1.00 93.38 98 VAL A O 1
ATOM 768 N N . ILE A 1 99 ? -7.181 -5.178 16.313 1.00 92.25 99 ILE A N 1
ATOM 769 C CA . ILE A 1 99 ? -7.865 -4.259 17.236 1.00 92.25 99 ILE A CA 1
ATOM 770 C C . ILE A 1 99 ? -8.515 -5.029 18.386 1.00 92.25 99 ILE A C 1
ATOM 772 O O . ILE A 1 99 ? -8.312 -4.675 19.545 1.00 92.25 99 ILE A O 1
ATOM 776 N N . ARG A 1 100 ? -9.226 -6.129 18.102 1.00 92.00 100 ARG A N 1
ATOM 777 C CA . ARG A 1 100 ? -9.809 -6.992 19.142 1.00 92.00 100 ARG A CA 1
ATOM 778 C C . ARG A 1 100 ? -8.754 -7.465 20.129 1.00 92.00 100 ARG A C 1
ATOM 780 O O . ARG A 1 100 ? -8.983 -7.479 21.336 1.00 92.00 100 ARG A O 1
ATOM 787 N N . THR A 1 101 ? -7.611 -7.902 19.616 1.00 91.50 101 THR A N 1
ATOM 788 C CA . THR A 1 101 ? -6.554 -8.465 20.453 1.00 91.50 101 THR A CA 1
ATOM 789 C C . THR A 1 101 ? -5.866 -7.384 21.277 1.00 91.50 101 THR A C 1
ATOM 791 O O . THR A 1 101 ? -5.636 -7.594 22.466 1.00 91.50 101 THR A O 1
ATOM 794 N N . GLN A 1 102 ? -5.605 -6.216 20.692 1.00 90.50 102 GLN A N 1
ATOM 795 C CA . GLN A 1 102 ? -5.014 -5.080 21.392 1.00 90.50 102 GLN A CA 1
ATOM 796 C C . GLN A 1 102 ? -5.960 -4.499 22.451 1.00 90.50 102 GLN A C 1
ATOM 798 O O . GLN A 1 102 ? -5.500 -4.269 23.565 1.00 90.50 102 GLN A O 1
ATOM 803 N N . LYS A 1 103 ? -7.264 -4.348 22.170 1.00 88.81 103 LYS A N 1
ATOM 804 C CA . LYS A 1 103 ? -8.256 -3.904 23.171 1.00 88.81 103 LYS A CA 1
ATOM 805 C C . LYS A 1 103 ? -8.395 -4.890 24.338 1.00 88.81 103 LYS A C 1
ATOM 807 O O . LYS A 1 103 ? -8.552 -4.467 25.475 1.00 88.81 103 LYS A O 1
ATOM 812 N N . ASN A 1 104 ? -8.286 -6.198 24.081 1.00 87.56 104 ASN A N 1
ATOM 813 C CA . ASN A 1 104 ? -8.450 -7.222 25.122 1.00 87.56 104 ASN A CA 1
ATOM 814 C C . ASN A 1 104 ? -7.180 -7.528 25.930 1.00 87.56 104 ASN A C 1
ATOM 816 O O . ASN A 1 104 ? -7.281 -8.024 27.050 1.00 87.56 104 ASN A O 1
ATOM 820 N N . LYS A 1 105 ? -5.988 -7.351 25.349 1.00 81.06 105 LYS A N 1
ATOM 821 C CA . LYS A 1 105 ? -4.719 -7.831 25.936 1.00 81.06 105 LYS A CA 1
ATOM 822 C C . LYS A 1 105 ? -3.629 -6.766 26.036 1.00 81.06 105 LYS A C 1
ATOM 824 O O . LYS A 1 105 ? -2.577 -7.037 26.610 1.00 81.06 105 LYS A O 1
ATOM 829 N N . GLY A 1 106 ? -3.825 -5.603 25.425 1.00 66.56 106 GLY A N 1
ATOM 830 C CA . GLY A 1 106 ? -2.802 -4.577 25.273 1.00 66.56 106 GLY A CA 1
ATOM 831 C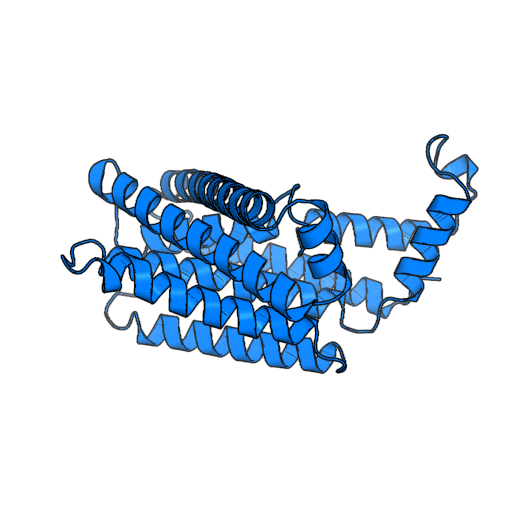 C . GLY A 1 106 ? -3.108 -3.295 26.038 1.00 66.56 106 GLY A C 1
ATOM 832 O O . GLY A 1 106 ? -4.199 -3.083 26.557 1.00 66.56 106 GLY A O 1
ATOM 833 N N . LYS A 1 107 ? -2.113 -2.406 26.057 1.00 71.94 107 LYS A N 1
ATOM 834 C CA . LYS A 1 107 ? -2.332 -0.979 26.297 1.00 71.94 107 LYS A CA 1
ATOM 835 C C . LYS A 1 107 ? -2.877 -0.399 24.996 1.00 71.94 107 LYS A C 1
ATOM 837 O O . LYS A 1 107 ? -2.104 -0.188 24.066 1.00 71.94 107 LYS A O 1
ATOM 842 N N . PHE A 1 108 ? -4.196 -0.272 24.911 1.00 83.75 108 PHE A N 1
ATOM 843 C CA . PHE A 1 108 ? -4.868 0.309 23.759 1.00 83.75 108 PHE A CA 1
ATOM 844 C C . PHE A 1 108 ? -5.243 1.753 24.071 1.00 83.75 108 PHE A C 1
ATOM 846 O O . PHE A 1 108 ? -5.994 2.016 25.004 1.00 83.75 108 PHE A O 1
ATOM 853 N N . GLU A 1 109 ? -4.709 2.666 23.277 1.00 86.69 109 GLU A N 1
ATOM 854 C CA . GLU A 1 109 ? -5.071 4.079 23.281 1.00 86.69 109 GLU A CA 1
ATOM 855 C C . GLU A 1 109 ? -5.676 4.389 21.915 1.00 86.69 109 GLU A C 1
ATOM 857 O O . GLU A 1 109 ? -4.994 4.263 20.893 1.00 86.69 109 GLU A O 1
ATOM 862 N N . GLU A 1 110 ? -6.969 4.701 21.896 1.00 84.06 110 GLU A N 1
ATOM 863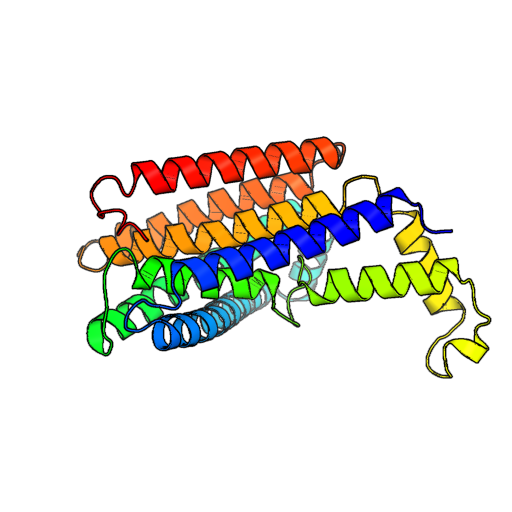 C CA . GLU A 1 110 ? -7.702 5.044 20.676 1.00 84.06 110 GLU A CA 1
ATOM 8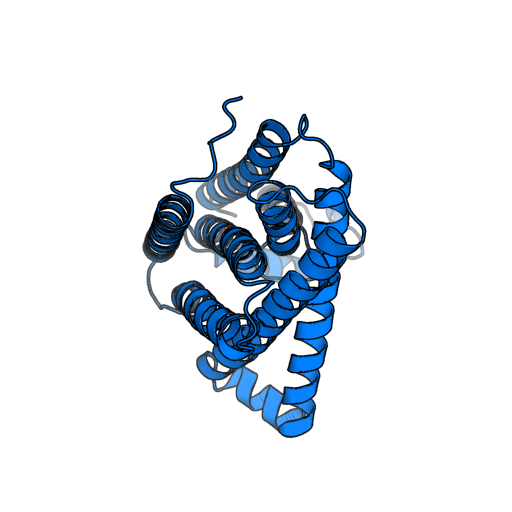64 C C . GLU A 1 110 ? -7.114 6.306 20.026 1.00 84.06 110 GLU A C 1
ATOM 866 O O . GLU A 1 110 ? -6.592 7.180 20.713 1.00 84.06 110 GLU A O 1
ATOM 871 N N . GLY A 1 111 ? -7.119 6.377 18.694 1.00 82.00 111 GLY A N 1
ATOM 872 C CA . GLY A 1 111 ? -6.487 7.457 17.930 1.00 82.00 111 GLY A CA 1
ATOM 873 C C . GLY A 1 111 ? -4.979 7.272 17.732 1.00 82.00 111 GLY A C 1
ATOM 874 O O . GLY A 1 111 ? -4.459 7.550 16.653 1.00 82.00 111 GLY A O 1
ATOM 875 N N . TYR A 1 112 ? -4.263 6.755 18.735 1.00 88.50 112 TYR A N 1
ATOM 876 C CA . TYR A 1 112 ? -2.837 6.446 18.615 1.00 88.50 112 TYR A CA 1
ATOM 877 C C . TYR A 1 112 ? -2.574 5.011 18.137 1.00 88.50 112 TYR A C 1
ATOM 879 O O . TYR A 1 112 ? -1.873 4.791 17.146 1.00 88.50 112 TYR A O 1
ATOM 887 N N . THR A 1 113 ? -3.083 4.020 18.871 1.00 90.12 113 THR A N 1
ATOM 888 C CA . THR A 1 113 ? -2.711 2.609 18.688 1.00 90.12 113 THR A CA 1
ATOM 889 C C . THR A 1 113 ? -3.250 2.071 17.370 1.00 90.12 113 THR A C 1
ATOM 891 O O . THR A 1 113 ? -2.545 1.349 16.666 1.00 90.12 113 THR A O 1
ATOM 894 N N . ASP A 1 114 ? -4.475 2.440 17.011 1.00 91.50 114 ASP A N 1
ATOM 895 C CA . ASP A 1 114 ? -5.116 2.103 15.741 1.00 91.50 114 ASP A CA 1
ATOM 896 C C . ASP A 1 114 ? -4.451 2.804 14.547 1.00 91.50 114 ASP A C 1
ATOM 898 O O . ASP A 1 114 ? -4.174 2.138 13.549 1.00 91.50 114 ASP A O 1
ATOM 902 N N . GLU A 1 115 ? -4.103 4.090 14.660 1.00 92.19 115 GLU A N 1
ATOM 903 C CA . GLU A 1 115 ? -3.339 4.809 13.632 1.00 92.19 115 GLU A CA 1
ATOM 904 C C . GLU A 1 115 ? -1.980 4.153 13.403 1.00 92.19 115 GLU A C 1
ATOM 906 O O . GLU A 1 115 ? -1.614 3.853 12.265 1.00 92.19 115 GLU A O 1
ATOM 911 N N . ALA A 1 116 ? -1.244 3.872 14.481 1.00 91.94 116 ALA A N 1
ATOM 912 C CA . ALA A 1 116 ? 0.099 3.334 14.370 1.00 91.94 116 ALA A CA 1
ATOM 913 C C . ALA A 1 116 ? 0.132 1.887 13.875 1.00 91.94 116 ALA A C 1
ATOM 915 O O . ALA A 1 116 ? 0.968 1.519 13.045 1.00 91.94 116 ALA A O 1
ATOM 916 N N . THR A 1 117 ? -0.813 1.071 14.332 1.00 94.19 117 THR A N 1
ATOM 917 C CA . THR A 1 117 ? -0.959 -0.312 13.874 1.00 94.19 117 THR A CA 1
ATOM 918 C C . THR A 1 117 ? -1.439 -0.361 12.421 1.00 94.19 117 THR A C 1
ATOM 920 O O . THR A 1 117 ? -0.918 -1.152 11.629 1.00 94.19 117 THR A O 1
ATOM 923 N N . GLY A 1 118 ? -2.381 0.509 12.039 1.00 93.25 118 GLY A N 1
ATOM 924 C CA . GLY A 1 118 ? -2.852 0.650 10.662 1.00 93.25 118 GLY A CA 1
ATOM 925 C C . GLY A 1 118 ? -1.746 1.112 9.716 1.00 93.25 118 GLY A C 1
ATOM 926 O O . GLY A 1 118 ? -1.555 0.502 8.664 1.00 93.25 118 GLY A O 1
ATOM 927 N N . PHE A 1 119 ? -0.944 2.101 10.128 1.00 93.06 119 PHE A N 1
ATOM 928 C CA . PHE A 1 119 ? 0.235 2.553 9.388 1.00 93.06 119 PHE A CA 1
ATOM 929 C C . PHE A 1 119 ? 1.201 1.396 9.140 1.00 93.06 119 PHE A C 1
ATOM 931 O O . PHE A 1 119 ? 1.632 1.185 8.010 1.00 93.06 119 PHE A O 1
ATOM 938 N N . MET A 1 120 ? 1.539 0.631 10.179 1.00 92.62 120 MET A N 1
ATOM 939 C CA . MET A 1 120 ? 2.509 -0.460 10.073 1.00 92.62 120 MET A CA 1
ATOM 940 C C . MET A 1 120 ? 1.974 -1.644 9.260 1.00 92.62 120 MET A C 1
ATOM 942 O O . MET A 1 120 ? 2.725 -2.234 8.486 1.00 92.62 120 MET A O 1
ATOM 946 N N . THR A 1 121 ? 0.674 -1.935 9.355 1.00 91.88 121 THR A N 1
ATOM 947 C CA . THR A 1 121 ? 0.003 -2.937 8.511 1.00 91.88 121 THR A CA 1
ATOM 948 C C . THR A 1 121 ? 0.043 -2.528 7.036 1.00 91.88 121 THR A C 1
ATOM 950 O O . THR A 1 121 ? 0.483 -3.307 6.191 1.00 91.88 121 THR A O 1
ATOM 953 N N . GLY A 1 122 ? -0.359 -1.290 6.723 1.00 89.69 122 GLY A N 1
ATOM 954 C CA . GLY A 1 122 ? -0.325 -0.741 5.364 1.00 89.69 122 GLY A CA 1
ATOM 955 C C . GLY A 1 122 ? 1.094 -0.612 4.815 1.00 89.69 122 GLY A C 1
ATOM 956 O O . GLY A 1 122 ? 1.346 -0.917 3.653 1.00 89.69 122 GLY A O 1
ATOM 957 N N . SER A 1 123 ? 2.057 -0.254 5.666 1.00 87.06 123 SER A N 1
ATOM 958 C CA . SER A 1 123 ? 3.480 -0.197 5.317 1.00 87.06 123 SER A CA 1
ATOM 959 C C . SER A 1 123 ? 4.061 -1.566 4.989 1.00 87.06 123 SER A C 1
ATOM 961 O O . SER A 1 123 ? 5.049 -1.647 4.262 1.00 87.06 123 SER A O 1
ATOM 963 N N . GLY A 1 124 ? 3.419 -2.648 5.432 1.00 79.38 124 GLY A N 1
ATOM 964 C CA . GLY A 1 124 ? 3.710 -3.987 4.942 1.00 79.38 124 GLY A CA 1
ATOM 965 C C . GLY A 1 124 ? 3.575 -4.098 3.419 1.00 79.38 124 GLY A C 1
ATOM 966 O O . GLY A 1 124 ? 4.359 -4.808 2.804 1.00 79.38 124 GLY A O 1
ATOM 967 N N . LEU A 1 125 ? 2.695 -3.325 2.770 1.00 70.75 125 LEU A N 1
ATOM 968 C CA . LEU A 1 125 ? 2.633 -3.242 1.302 1.00 70.75 125 LEU A CA 1
ATOM 969 C C . LEU A 1 125 ? 3.869 -2.567 0.686 1.00 70.75 125 LEU A C 1
ATOM 971 O O . LEU A 1 125 ? 4.228 -2.893 -0.439 1.00 70.75 125 LEU A O 1
ATOM 975 N N . LEU A 1 126 ? 4.516 -1.663 1.428 1.00 73.50 126 LEU A N 1
ATOM 976 C CA . LEU A 1 126 ? 5.692 -0.886 1.006 1.00 73.50 126 LEU A CA 1
ATOM 977 C C . LEU A 1 126 ? 7.022 -1.595 1.299 1.00 73.50 126 LEU A C 1
ATOM 979 O O . LEU A 1 126 ? 8.073 -1.195 0.797 1.00 73.50 126 LEU A O 1
ATOM 983 N N . ALA A 1 127 ? 6.995 -2.602 2.169 1.00 58.88 127 ALA A N 1
ATOM 984 C CA . ALA A 1 127 ? 8.177 -3.313 2.646 1.00 58.88 127 ALA A CA 1
ATOM 985 C C . ALA A 1 127 ? 8.121 -4.827 2.385 1.00 58.88 127 ALA A C 1
ATOM 987 O O . ALA A 1 127 ? 9.080 -5.529 2.698 1.00 58.88 127 ALA A O 1
ATOM 988 N N . SER A 1 128 ? 7.018 -5.347 1.831 1.00 55.81 128 SER A N 1
ATOM 989 C CA . SER A 1 128 ? 6.865 -6.780 1.579 1.00 55.81 128 SER A CA 1
ATOM 990 C C . SER A 1 128 ? 7.886 -7.263 0.551 1.00 55.81 128 SER A C 1
ATOM 992 O O . SER A 1 128 ? 7.886 -6.749 -0.561 1.00 55.81 128 SER A O 1
ATOM 994 N N . PRO A 1 129 ? 8.663 -8.318 0.841 1.00 41.62 129 PRO A N 1
ATOM 995 C CA . PRO A 1 129 ? 9.467 -8.980 -0.181 1.00 41.62 129 PRO A CA 1
ATOM 996 C C . PRO A 1 129 ? 8.617 -9.843 -1.135 1.00 41.62 129 PRO A C 1
ATOM 998 O O . PRO A 1 129 ? 9.161 -10.431 -2.062 1.00 41.62 129 PRO A O 1
ATOM 1001 N N . PHE A 1 130 ? 7.301 -9.955 -0.899 1.00 36.19 130 PHE A N 1
ATOM 1002 C CA . PHE A 1 130 ? 6.406 -10.907 -1.564 1.00 36.19 130 PHE A CA 1
ATOM 1003 C C . PHE A 1 130 ? 5.387 -10.257 -2.514 1.00 36.19 130 PHE A C 1
ATOM 1005 O O . PHE A 1 130 ? 4.759 -10.972 -3.289 1.00 36.19 130 PHE A O 1
ATOM 1012 N N . ASN A 1 131 ? 5.196 -8.931 -2.470 1.00 45.75 131 ASN A N 1
ATOM 1013 C CA . ASN A 1 131 ? 4.186 -8.235 -3.278 1.00 45.75 131 ASN A CA 1
ATOM 1014 C C . ASN A 1 131 ? 4.819 -7.310 -4.318 1.00 45.75 131 ASN A C 1
ATOM 1016 O O . ASN A 1 131 ? 5.473 -6.340 -3.970 1.00 45.75 131 ASN A O 1
ATOM 1020 N N . GLN A 1 132 ? 4.529 -7.536 -5.599 1.00 48.78 132 GLN A N 1
ATOM 1021 C CA . GLN A 1 132 ? 5.146 -6.848 -6.745 1.00 48.78 132 GLN A CA 1
ATOM 1022 C C . GLN A 1 132 ? 4.746 -5.369 -6.937 1.00 48.78 132 GLN A C 1
ATOM 1024 O O . GLN A 1 132 ? 5.207 -4.735 -7.880 1.00 48.78 132 GLN A O 1
ATOM 1029 N N . VAL A 1 133 ? 3.871 -4.804 -6.097 1.00 51.38 133 VAL A N 1
ATOM 1030 C CA . VAL A 1 133 ? 3.231 -3.513 -6.415 1.00 51.38 133 VAL A CA 1
ATOM 1031 C C . VAL A 1 133 ? 4.144 -2.314 -6.151 1.00 51.38 133 VAL A C 1
ATOM 1033 O O . VAL A 1 133 ? 4.088 -1.373 -6.927 1.00 51.38 133 VAL A O 1
ATOM 1036 N N . ALA A 1 134 ? 4.986 -2.342 -5.114 1.00 55.03 134 ALA A N 1
ATOM 1037 C CA . ALA A 1 134 ? 6.133 -1.448 -4.915 1.00 55.03 134 ALA A CA 1
ATOM 1038 C C . ALA A 1 134 ? 6.665 -1.641 -3.500 1.00 55.03 134 ALA A C 1
ATOM 1040 O O . ALA A 1 134 ? 6.028 -1.207 -2.541 1.00 55.03 134 ALA A O 1
ATOM 1041 N N . TYR A 1 135 ? 7.847 -2.231 -3.366 1.00 72.38 135 TYR A N 1
ATOM 1042 C CA . TYR A 1 135 ? 8.563 -2.207 -2.099 1.00 72.38 135 TYR A CA 1
ATOM 1043 C C . TYR A 1 135 ? 9.871 -1.447 -2.245 1.00 72.38 135 TYR A C 1
ATOM 1045 O O . TYR A 1 135 ? 10.479 -1.438 -3.315 1.00 72.38 135 TYR A O 1
ATOM 1053 N N . LEU A 1 136 ? 10.299 -0.780 -1.172 1.00 80.00 136 LEU A N 1
ATOM 1054 C CA . LEU A 1 136 ? 11.514 0.042 -1.139 1.00 80.00 136 LEU A CA 1
ATOM 1055 C C . LEU A 1 136 ? 12.719 -0.686 -1.763 1.00 80.00 136 LEU A C 1
ATOM 1057 O O . LEU A 1 136 ? 13.481 -0.083 -2.514 1.00 80.00 136 LEU A O 1
ATOM 1061 N N . MET A 1 137 ? 12.838 -1.997 -1.527 1.00 78.38 137 MET A N 1
ATOM 1062 C CA . MET A 1 137 ? 13.908 -2.809 -2.110 1.00 78.38 137 MET A CA 1
ATOM 1063 C C . MET A 1 137 ? 13.804 -2.951 -3.633 1.00 78.38 137 MET A C 1
ATOM 1065 O O . MET A 1 137 ? 14.846 -2.962 -4.270 1.00 78.38 137 MET A O 1
ATOM 1069 N N . VAL A 1 138 ? 12.608 -2.981 -4.238 1.00 80.69 138 VAL A N 1
ATOM 1070 C CA . VAL A 1 138 ? 12.454 -2.949 -5.711 1.00 80.69 138 VAL A CA 1
ATOM 1071 C C . VAL A 1 138 ? 12.957 -1.635 -6.268 1.00 80.69 138 VAL A C 1
ATOM 1073 O O . VAL A 1 138 ? 13.649 -1.639 -7.280 1.00 80.69 138 VAL A O 1
ATOM 1076 N N . PHE A 1 139 ? 12.639 -0.508 -5.627 1.00 86.25 139 PHE A N 1
ATOM 1077 C CA . PHE A 1 139 ? 13.122 0.793 -6.087 1.00 86.25 139 PHE A CA 1
ATOM 1078 C C . PHE A 1 139 ? 14.643 0.904 -5.954 1.00 86.25 139 PHE A C 1
ATOM 1080 O O . PHE A 1 139 ? 15.305 1.348 -6.890 1.00 86.25 139 PHE A O 1
ATOM 1087 N N . VAL A 1 140 ? 15.210 0.442 -4.835 1.00 87.56 140 VAL A N 1
ATOM 1088 C CA . VAL A 1 140 ? 16.666 0.403 -4.624 1.00 87.56 140 VAL A CA 1
ATOM 1089 C C . VAL A 1 140 ? 17.341 -0.535 -5.624 1.00 87.56 140 VAL A C 1
ATOM 1091 O O . VAL A 1 140 ? 18.293 -0.133 -6.288 1.00 87.56 140 VAL A O 1
ATOM 1094 N N . GLN A 1 141 ? 16.826 -1.753 -5.794 1.00 86.62 141 GLN A N 1
ATOM 1095 C CA . GLN A 1 141 ? 17.317 -2.707 -6.788 1.00 86.62 141 GLN A CA 1
ATOM 1096 C C . GLN A 1 141 ? 17.216 -2.116 -8.194 1.00 86.62 141 GLN A C 1
ATOM 1098 O O . GLN A 1 141 ? 18.158 -2.218 -8.973 1.00 86.62 141 GLN A O 1
ATOM 1103 N N . SER A 1 142 ? 16.117 -1.426 -8.498 1.00 87.94 142 SER A N 1
ATOM 1104 C CA . SER A 1 142 ? 15.918 -0.805 -9.801 1.00 87.94 142 SER A CA 1
ATOM 1105 C C . SER A 1 142 ? 16.899 0.329 -10.065 1.00 87.94 142 SER A C 1
ATOM 1107 O O . SER A 1 142 ? 17.384 0.482 -11.183 1.00 87.94 142 SER A O 1
ATOM 1109 N N . PHE A 1 143 ? 17.227 1.101 -9.031 1.00 90.19 143 PHE A N 1
ATOM 1110 C CA . PHE A 1 143 ? 18.248 2.137 -9.087 1.00 90.19 143 PHE A CA 1
ATOM 1111 C C . PHE A 1 143 ? 19.639 1.546 -9.336 1.00 90.19 143 PHE A C 1
ATOM 1113 O O . PHE A 1 143 ? 20.355 2.019 -10.217 1.00 90.19 143 PHE A O 1
ATOM 1120 N N . VAL A 1 144 ? 20.004 0.474 -8.625 1.00 89.81 144 VAL A N 1
ATOM 1121 C CA . VAL A 1 144 ? 21.278 -0.233 -8.829 1.00 89.81 144 VAL A CA 1
ATOM 1122 C C . VAL A 1 144 ? 21.356 -0.829 -10.238 1.00 89.81 144 VAL A C 1
ATOM 1124 O O . VAL A 1 144 ? 22.338 -0.593 -10.939 1.00 89.81 144 VAL A O 1
ATOM 1127 N N . ASN A 1 145 ? 20.308 -1.520 -10.691 1.00 89.12 145 ASN A N 1
ATOM 1128 C CA . ASN A 1 145 ? 20.231 -2.087 -12.038 1.00 89.12 145 ASN A CA 1
ATOM 1129 C C . ASN A 1 145 ? 20.386 -1.007 -13.115 1.00 89.12 145 ASN A C 1
ATOM 1131 O O . ASN A 1 145 ? 21.167 -1.178 -14.048 1.00 89.12 145 ASN A O 1
ATOM 1135 N N . ALA A 1 146 ? 19.716 0.139 -12.963 1.00 89.12 146 ALA A N 1
ATOM 1136 C CA . ALA A 1 146 ? 19.856 1.256 -13.890 1.00 89.12 146 ALA A CA 1
ATOM 1137 C C . ALA A 1 146 ? 21.308 1.773 -13.962 1.00 89.12 146 ALA A C 1
ATOM 1139 O O . ALA A 1 146 ? 21.806 2.045 -15.058 1.00 89.12 146 ALA A O 1
ATOM 1140 N N . ILE A 1 147 ? 22.016 1.864 -12.824 1.00 90.94 147 ILE A N 1
ATOM 1141 C CA . ILE A 1 147 ? 23.447 2.223 -12.792 1.00 90.94 147 ILE A CA 1
ATOM 1142 C C . ILE A 1 147 ? 24.276 1.195 -13.567 1.00 90.94 147 ILE A C 1
ATOM 1144 O O . ILE A 1 147 ? 25.093 1.586 -14.400 1.00 90.94 147 ILE A O 1
ATOM 1148 N N . VAL A 1 148 ? 24.078 -0.099 -13.300 1.00 89.50 148 VAL A N 1
ATOM 1149 C CA . VAL A 1 148 ? 24.819 -1.190 -13.955 1.00 89.50 148 VAL A CA 1
ATOM 1150 C C . VAL A 1 148 ? 24.611 -1.150 -15.469 1.00 89.50 148 VAL A C 1
ATOM 1152 O O . VAL A 1 148 ? 25.581 -1.147 -16.220 1.00 89.50 148 VAL A O 1
ATOM 1155 N N . ILE A 1 149 ? 23.369 -0.999 -15.931 1.00 89.12 149 ILE A N 1
ATOM 1156 C CA . ILE A 1 149 ? 23.048 -0.889 -17.361 1.00 89.12 149 ILE A CA 1
ATOM 1157 C C . ILE A 1 149 ? 23.753 0.308 -18.005 1.00 89.12 149 ILE A C 1
ATOM 1159 O O . ILE A 1 149 ? 24.275 0.191 -19.111 1.00 89.12 149 ILE A O 1
ATOM 1163 N N . ASN A 1 150 ? 23.787 1.459 -17.330 1.00 90.75 150 ASN A N 1
ATOM 1164 C CA . ASN A 1 150 ? 24.443 2.655 -17.861 1.00 90.75 150 ASN A CA 1
ATOM 1165 C C . ASN A 1 150 ? 25.969 2.581 -17.854 1.00 90.75 150 ASN A C 1
ATOM 1167 O O . ASN A 1 150 ? 26.591 3.236 -18.688 1.00 90.75 150 ASN A O 1
ATOM 1171 N N . LYS A 1 151 ? 26.571 1.790 -16.958 1.00 89.94 151 LYS A N 1
ATOM 1172 C CA . LYS A 1 151 ? 27.997 1.445 -17.043 1.00 89.94 151 LYS A CA 1
ATOM 1173 C C . LYS A 1 151 ? 28.297 0.549 -18.246 1.00 89.94 151 LYS A C 1
ATOM 1175 O O . LYS A 1 151 ? 29.425 0.567 -18.720 1.00 89.94 151 LYS A O 1
ATOM 1180 N N . ASN A 1 152 ? 27.291 -0.183 -18.735 1.00 86.50 152 ASN A N 1
ATOM 1181 C CA . ASN A 1 152 ? 27.380 -1.132 -19.844 1.00 86.50 152 ASN A CA 1
ATOM 1182 C C . ASN A 1 152 ? 28.606 -2.067 -19.733 1.00 86.50 152 ASN A C 1
ATOM 1184 O O . ASN A 1 152 ? 29.421 -2.095 -20.658 1.00 86.50 152 ASN A O 1
ATOM 1188 N N . PRO A 1 153 ? 28.761 -2.782 -18.599 1.00 87.06 153 PRO A N 1
ATOM 1189 C CA . PRO A 1 153 ? 29.849 -3.737 -18.414 1.00 87.06 153 PRO A CA 1
ATOM 1190 C C . PRO A 1 153 ? 29.713 -4.910 -19.392 1.00 87.06 153 PRO A C 1
ATOM 1192 O O . PRO A 1 153 ? 28.636 -5.137 -19.961 1.00 87.06 153 PRO A O 1
ATOM 1195 N N . SER A 1 154 ? 30.795 -5.662 -19.584 1.00 86.69 154 SER A N 1
ATOM 1196 C CA . SER A 1 154 ? 30.727 -6.915 -20.339 1.00 86.69 154 SER A CA 1
ATOM 1197 C C . SER A 1 154 ? 29.957 -7.983 -19.544 1.00 86.69 154 SER A C 1
ATOM 1199 O O . SER A 1 154 ? 29.803 -7.867 -18.326 1.00 86.69 154 SER A O 1
ATOM 1201 N N . ILE A 1 155 ? 29.430 -9.015 -20.215 1.00 86.31 155 ILE A N 1
ATOM 1202 C CA . ILE A 1 155 ? 28.635 -10.067 -19.547 1.00 86.31 155 ILE A CA 1
ATOM 1203 C C . ILE A 1 155 ? 29.478 -10.809 -18.502 1.00 86.31 155 ILE A C 1
ATOM 1205 O O . ILE A 1 155 ? 28.983 -11.143 -17.430 1.00 86.31 155 ILE A O 1
ATOM 1209 N N . GLU A 1 156 ? 30.769 -10.987 -18.772 1.00 85.31 156 GLU A N 1
ATOM 1210 C CA . GLU A 1 156 ? 31.720 -11.645 -17.877 1.00 85.31 156 GLU A CA 1
ATOM 1211 C C . GLU A 1 156 ? 31.875 -10.902 -16.537 1.00 85.31 156 GLU A C 1
ATOM 1213 O O . GLU A 1 156 ? 32.113 -11.525 -15.506 1.00 85.31 156 GLU A O 1
ATOM 1218 N N . GLU A 1 157 ? 31.694 -9.577 -16.523 1.00 86.50 157 GLU A N 1
ATOM 1219 C CA . GLU A 1 157 ? 31.753 -8.758 -15.304 1.00 86.50 157 GLU A CA 1
ATOM 1220 C C . GLU A 1 157 ? 30.461 -8.819 -14.469 1.00 86.50 157 GLU A C 1
ATOM 1222 O O . GLU A 1 157 ? 30.457 -8.411 -13.305 1.00 86.50 157 GLU A O 1
ATOM 1227 N N . LEU A 1 158 ? 29.359 -9.318 -15.040 1.00 82.38 158 LEU A N 1
ATOM 1228 C CA . LEU A 1 158 ? 28.059 -9.437 -14.367 1.00 82.38 158 LEU A CA 1
ATOM 1229 C C . LEU A 1 158 ? 27.904 -10.754 -13.590 1.00 82.38 158 LEU A C 1
ATOM 1231 O O . LEU A 1 158 ? 27.001 -10.869 -12.758 1.00 82.38 158 LEU A O 1
ATOM 1235 N N . GLY A 1 159 ? 28.817 -11.703 -13.812 1.00 83.88 159 GLY A N 1
ATOM 1236 C CA . GLY A 1 159 ? 28.884 -12.995 -13.138 1.00 83.88 159 GLY A CA 1
ATOM 1237 C C . GLY A 1 159 ? 28.176 -14.124 -13.888 1.00 83.88 159 GLY A C 1
ATOM 1238 O O . GLY A 1 159 ? 27.261 -13.905 -14.678 1.00 83.88 159 GLY A O 1
ATOM 1239 N N . ASP A 1 160 ? 28.577 -15.357 -13.576 1.00 84.00 160 ASP A N 1
ATOM 1240 C CA . ASP A 1 160 ? 28.216 -16.581 -14.315 1.00 84.00 160 ASP A CA 1
ATOM 1241 C C . ASP A 1 160 ? 26.706 -16.889 -14.365 1.00 84.00 160 ASP A C 1
ATOM 1243 O O . ASP A 1 160 ? 26.255 -17.704 -15.166 1.00 84.00 160 ASP A O 1
ATOM 1247 N N . ALA A 1 161 ? 25.915 -16.255 -13.496 1.00 83.19 161 ALA A N 1
ATOM 1248 C CA . ALA A 1 161 ? 24.464 -16.421 -13.433 1.00 83.19 161 ALA A CA 1
ATOM 1249 C C . ALA A 1 161 ? 23.691 -15.494 -14.391 1.00 83.19 161 ALA A C 1
ATOM 1251 O O . ALA A 1 161 ? 22.483 -15.672 -14.555 1.00 83.19 161 ALA A O 1
ATOM 1252 N N . VAL A 1 162 ? 24.347 -14.497 -14.997 1.00 83.38 162 VAL A N 1
ATOM 1253 C CA . VAL A 1 162 ? 23.705 -13.519 -15.884 1.00 83.38 162 VAL A CA 1
ATOM 1254 C C . VAL A 1 162 ? 23.927 -13.925 -17.335 1.00 83.38 162 VAL A C 1
ATOM 1256 O O . VAL A 1 162 ? 25.042 -13.895 -17.848 1.00 83.38 162 VAL A O 1
ATOM 1259 N N . THR A 1 163 ? 22.844 -14.288 -18.016 1.00 88.44 163 THR A N 1
ATOM 1260 C CA . THR A 1 163 ? 22.883 -14.610 -19.448 1.00 88.44 163 THR A CA 1
ATOM 1261 C C . THR A 1 163 ? 22.755 -13.340 -20.296 1.00 88.44 163 THR A C 1
ATOM 1263 O O . THR A 1 163 ? 22.101 -12.383 -19.855 1.00 88.44 163 THR A O 1
ATOM 1266 N N . PRO A 1 164 ? 23.318 -13.309 -21.520 1.00 87.25 164 PRO A N 1
ATOM 1267 C CA . PRO A 1 164 ? 23.127 -12.198 -22.451 1.00 87.25 164 PRO A CA 1
ATOM 1268 C C . PRO A 1 164 ? 21.652 -11.870 -22.693 1.00 87.25 164 PRO A C 1
ATOM 1270 O O . PRO A 1 164 ? 21.278 -10.698 -22.697 1.00 87.25 164 PRO A O 1
ATOM 1273 N N . GLU A 1 165 ? 20.813 -12.898 -22.827 1.00 88.56 165 GLU A N 1
ATOM 1274 C CA . GLU A 1 165 ? 19.372 -12.761 -23.023 1.00 88.56 165 GLU A CA 1
ATOM 1275 C C . GLU A 1 165 ? 18.720 -12.062 -21.826 1.00 88.56 165 GLU A C 1
ATOM 1277 O O . GLU A 1 165 ? 18.043 -11.050 -22.001 1.00 88.56 165 GLU A O 1
ATOM 1282 N N . SER A 1 166 ? 18.996 -12.528 -20.601 1.00 85.81 166 SER A N 1
ATOM 1283 C CA . SER A 1 166 ? 18.442 -11.912 -19.388 1.00 85.81 166 SER A CA 1
ATOM 1284 C C . SER A 1 166 ? 18.881 -10.455 -19.213 1.00 85.81 166 SER A C 1
ATOM 1286 O O . SER A 1 166 ? 18.101 -9.611 -18.769 1.00 85.81 166 SER A O 1
ATOM 1288 N N . PHE A 1 167 ? 20.120 -10.122 -19.590 1.00 86.69 167 PHE A N 1
ATOM 1289 C CA . PHE A 1 167 ? 20.608 -8.751 -19.495 1.00 86.69 167 PHE A CA 1
ATOM 1290 C C . PHE A 1 167 ? 19.940 -7.838 -20.529 1.00 86.69 167 PHE A C 1
ATOM 1292 O O . PHE A 1 167 ? 19.612 -6.692 -20.213 1.00 86.69 167 PHE A O 1
ATOM 1299 N N . GLU A 1 168 ? 19.695 -8.338 -21.740 1.00 88.06 168 GLU A N 1
ATOM 1300 C CA . GLU A 1 168 ? 18.991 -7.590 -22.780 1.00 88.06 168 GLU A CA 1
ATOM 1301 C C . GLU A 1 168 ? 17.509 -7.383 -22.437 1.00 88.06 168 GLU A C 1
ATOM 1303 O O . GLU A 1 168 ? 17.002 -6.272 -22.583 1.00 88.06 168 GLU A O 1
ATOM 1308 N N . GLU A 1 169 ? 16.829 -8.388 -21.879 1.00 85.69 169 GLU A N 1
ATOM 1309 C CA . GLU A 1 169 ? 15.459 -8.246 -21.365 1.00 85.69 169 GLU A CA 1
ATOM 1310 C C . GLU A 1 169 ? 15.357 -7.134 -20.316 1.00 85.69 169 GLU A C 1
ATOM 1312 O O . GLU A 1 169 ? 14.467 -6.281 -20.378 1.00 85.69 169 GLU A O 1
ATOM 1317 N N . ILE A 1 170 ? 16.315 -7.083 -19.386 1.00 85.19 170 ILE A N 1
ATOM 1318 C CA . ILE A 1 170 ? 16.389 -6.019 -18.386 1.00 85.19 170 ILE A CA 1
ATOM 1319 C C . ILE A 1 170 ? 16.605 -4.659 -19.069 1.00 85.19 170 ILE A C 1
ATOM 1321 O O . ILE A 1 170 ? 15.922 -3.690 -18.737 1.00 85.19 170 ILE A O 1
ATOM 1325 N N . LYS A 1 171 ? 17.515 -4.550 -20.047 1.00 86.38 171 LYS A N 1
ATOM 1326 C CA . LYS A 1 171 ? 17.724 -3.293 -20.791 1.00 86.38 171 LYS A CA 1
ATOM 1327 C C . LYS A 1 171 ? 16.453 -2.821 -21.492 1.00 86.38 171 LYS A C 1
ATOM 1329 O O . LYS A 1 171 ? 16.124 -1.635 -21.401 1.00 86.38 171 LYS A O 1
ATOM 1334 N N . LEU A 1 172 ? 15.745 -3.730 -22.160 1.00 86.75 172 LEU A N 1
ATOM 1335 C CA . LEU A 1 172 ? 14.485 -3.449 -22.846 1.00 86.75 172 LEU A CA 1
ATOM 1336 C C . LEU A 1 172 ? 13.400 -3.004 -21.864 1.00 86.75 172 LEU A C 1
ATOM 1338 O O . LEU A 1 172 ? 12.702 -2.025 -22.137 1.00 86.75 172 LEU A O 1
ATOM 1342 N N . PHE A 1 173 ? 13.320 -3.637 -20.691 1.00 87.31 173 PHE A N 1
ATOM 1343 C CA . PHE A 1 173 ? 12.437 -3.198 -19.615 1.00 87.31 173 PHE A CA 1
ATOM 1344 C C . PHE A 1 173 ? 12.699 -1.731 -19.252 1.00 87.31 173 PHE A C 1
ATOM 1346 O O . PHE A 1 173 ? 11.780 -0.921 -19.355 1.00 87.31 173 PHE A O 1
ATOM 1353 N N . TYR A 1 174 ? 13.942 -1.342 -18.936 1.00 84.06 174 TYR A N 1
ATOM 1354 C CA . TYR A 1 174 ? 14.262 0.054 -18.589 1.00 84.06 174 TYR A CA 1
ATOM 1355 C C . TYR A 1 174 ? 14.072 1.043 -19.742 1.00 84.06 174 TYR A C 1
ATOM 1357 O O . TYR A 1 174 ? 13.789 2.215 -19.496 1.00 84.06 174 TYR A O 1
ATOM 1365 N N . ALA A 1 175 ? 14.223 0.597 -20.990 1.00 82.88 175 ALA A N 1
ATOM 1366 C CA . ALA A 1 175 ? 13.948 1.419 -22.165 1.00 82.88 175 ALA A CA 1
ATOM 1367 C C . ALA A 1 175 ? 12.444 1.676 -22.369 1.00 82.88 175 ALA A C 1
ATOM 1369 O O . ALA A 1 175 ? 12.076 2.697 -22.948 1.00 82.88 175 ALA A O 1
ATOM 1370 N N . SER A 1 176 ? 11.584 0.774 -21.884 1.00 84.25 176 SER A N 1
ATOM 1371 C CA . SER A 1 176 ? 10.123 0.879 -22.001 1.00 84.25 176 SER A CA 1
ATOM 1372 C C . SER A 1 176 ? 9.465 1.784 -20.951 1.00 84.25 176 SER A C 1
ATOM 1374 O O . SER A 1 176 ? 8.298 2.150 -21.104 1.00 84.25 176 SER A O 1
ATOM 1376 N N . ILE A 1 177 ? 10.206 2.165 -19.904 1.00 84.75 177 ILE A N 1
ATOM 1377 C CA . ILE A 1 177 ? 9.695 2.961 -18.781 1.00 84.75 177 ILE A CA 1
ATOM 1378 C C . ILE A 1 177 ? 9.354 4.371 -19.254 1.00 84.75 177 ILE A C 1
ATOM 1380 O O . ILE A 1 177 ? 10.206 5.108 -19.761 1.00 84.75 177 ILE A O 1
ATOM 1384 N N . LYS A 1 178 ? 8.096 4.762 -19.056 1.00 83.44 178 LYS A N 1
ATOM 1385 C CA . LYS A 1 178 ? 7.613 6.100 -19.381 1.00 83.44 178 LYS A CA 1
ATOM 1386 C C . LYS A 1 178 ? 7.960 7.068 -18.246 1.00 83.44 178 LYS A C 1
ATOM 1388 O O . LYS A 1 178 ? 8.024 6.667 -17.082 1.00 83.44 178 LYS A O 1
ATOM 1393 N N . PRO A 1 179 ? 8.151 8.364 -18.555 1.00 84.62 179 PRO A N 1
ATOM 1394 C CA . PRO A 1 179 ? 8.327 9.375 -17.523 1.00 84.62 179 PRO A CA 1
ATOM 1395 C C . PRO A 1 179 ? 7.174 9.339 -16.515 1.00 84.62 179 PRO A C 1
ATOM 1397 O O . PRO A 1 179 ? 6.010 9.314 -16.916 1.00 84.62 179 PRO A O 1
ATOM 1400 N N . PHE A 1 180 ? 7.511 9.410 -15.232 1.00 86.44 180 PHE A N 1
ATOM 1401 C CA . PHE A 1 180 ? 6.646 9.328 -14.052 1.00 86.44 180 PHE A CA 1
ATOM 1402 C C . PHE A 1 180 ? 6.107 7.939 -13.683 1.00 86.44 180 PHE A C 1
ATOM 1404 O O . PHE A 1 180 ? 5.328 7.853 -12.733 1.00 86.44 180 PHE A O 1
ATOM 1411 N N . ASP A 1 181 ? 6.499 6.853 -14.354 1.00 86.62 181 ASP A N 1
ATOM 1412 C CA . ASP A 1 181 ? 6.014 5.506 -14.008 1.00 86.62 181 ASP A CA 1
ATOM 1413 C C . ASP A 1 181 ? 6.377 5.121 -12.568 1.00 86.62 181 ASP A C 1
ATOM 1415 O O . ASP A 1 181 ? 5.504 4.760 -11.776 1.00 86.62 181 ASP A O 1
ATOM 1419 N N . PHE A 1 182 ? 7.649 5.270 -12.186 1.00 88.69 182 PHE A N 1
ATOM 1420 C CA . PHE A 1 182 ? 8.103 4.911 -10.839 1.00 88.69 182 PHE A CA 1
ATOM 1421 C C . PHE A 1 182 ? 7.486 5.802 -9.763 1.00 88.69 182 PHE A C 1
ATOM 1423 O O . PHE A 1 182 ? 7.069 5.302 -8.715 1.00 88.69 182 PHE A O 1
ATOM 1430 N N . LEU A 1 183 ? 7.363 7.102 -10.042 1.00 89.50 183 LEU A N 1
ATOM 1431 C CA . LEU A 1 183 ? 6.729 8.032 -9.114 1.00 89.50 183 LEU A CA 1
ATOM 1432 C C . LEU A 1 183 ? 5.239 7.714 -8.938 1.00 89.50 183 LEU A C 1
ATOM 1434 O O . LEU A 1 183 ? 4.746 7.700 -7.810 1.00 89.50 183 LEU A O 1
ATOM 1438 N N . SER A 1 184 ? 4.532 7.409 -10.031 1.00 88.75 184 SER A N 1
ATOM 1439 C CA . SER A 1 184 ? 3.118 7.031 -9.988 1.00 88.75 184 SER A CA 1
ATOM 1440 C C . SER A 1 184 ? 2.908 5.783 -9.138 1.00 88.75 184 SER A C 1
ATOM 1442 O O . SER A 1 184 ? 1.965 5.732 -8.347 1.00 88.75 184 SER A O 1
ATOM 1444 N N . ILE A 1 185 ? 3.789 4.790 -9.279 1.00 87.12 185 ILE A N 1
ATOM 1445 C CA . ILE A 1 185 ? 3.755 3.565 -8.484 1.00 87.12 185 ILE A CA 1
ATOM 1446 C C . ILE A 1 185 ? 4.000 3.875 -6.996 1.00 87.12 185 ILE A C 1
ATOM 1448 O O . ILE A 1 185 ? 3.249 3.401 -6.143 1.00 87.12 185 ILE A O 1
ATOM 1452 N N . ALA A 1 186 ? 5.004 4.696 -6.66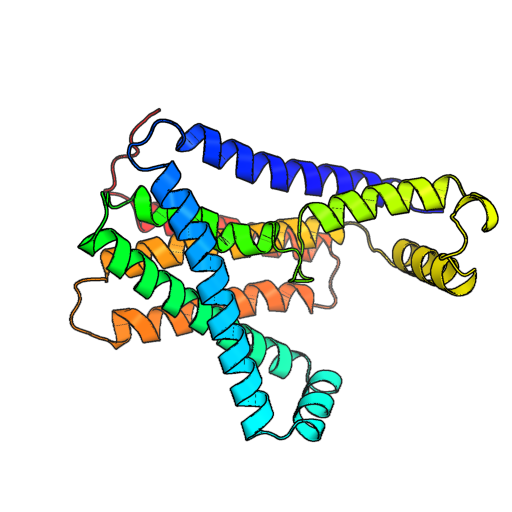8 1.00 89.56 186 ALA A N 1
ATOM 1453 C CA . ALA A 1 186 ? 5.321 5.050 -5.282 1.00 89.56 186 ALA A CA 1
ATOM 1454 C C . ALA A 1 186 ? 4.164 5.791 -4.590 1.00 89.56 186 ALA A C 1
ATOM 1456 O O . ALA A 1 186 ? 3.786 5.451 -3.467 1.00 89.56 186 ALA A O 1
ATOM 1457 N N . VAL A 1 187 ? 3.557 6.765 -5.277 1.00 90.56 187 VAL A N 1
ATOM 1458 C CA . VAL A 1 187 ? 2.394 7.509 -4.770 1.00 90.56 187 VAL A CA 1
ATOM 1459 C C . VAL A 1 187 ? 1.196 6.581 -4.572 1.00 90.56 187 VAL A C 1
ATOM 1461 O O . VAL A 1 187 ? 0.550 6.635 -3.528 1.00 90.56 187 VAL A O 1
ATOM 1464 N N . MET A 1 188 ? 0.926 5.680 -5.520 1.00 89.12 188 MET A N 1
ATOM 1465 C CA . MET A 1 188 ? -0.134 4.678 -5.382 1.00 89.12 188 MET A CA 1
ATOM 1466 C C . MET A 1 188 ? 0.077 3.787 -4.160 1.00 89.12 188 MET A C 1
ATOM 1468 O O . MET A 1 188 ? -0.857 3.572 -3.388 1.00 89.12 188 MET A O 1
ATOM 1472 N N . ALA A 1 189 ? 1.301 3.310 -3.947 1.00 87.31 189 ALA A N 1
ATOM 1473 C CA . ALA A 1 189 ? 1.630 2.472 -2.805 1.00 87.31 189 ALA A CA 1
ATOM 1474 C C . ALA A 1 189 ? 1.390 3.210 -1.473 1.00 87.31 189 ALA A C 1
ATOM 1476 O O . ALA A 1 189 ? 0.801 2.641 -0.554 1.00 87.31 189 ALA A O 1
ATOM 1477 N N . LEU A 1 190 ? 1.763 4.492 -1.381 1.00 89.50 190 LEU A N 1
ATOM 1478 C CA . LEU A 1 190 ? 1.513 5.326 -0.198 1.00 89.50 190 LEU A CA 1
ATOM 1479 C C . LEU A 1 190 ? 0.025 5.557 0.055 1.00 89.50 190 LEU A C 1
ATOM 1481 O O . LEU A 1 190 ? -0.430 5.430 1.188 1.00 89.50 190 LEU A O 1
ATOM 1485 N N . VAL A 1 191 ? -0.740 5.852 -0.994 1.00 90.69 191 VAL A N 1
ATOM 1486 C CA . VAL A 1 191 ? -2.191 6.063 -0.908 1.00 90.69 191 VAL A CA 1
ATOM 1487 C C . VAL A 1 191 ? -2.905 4.786 -0.457 1.00 90.69 191 VAL A C 1
ATOM 1489 O O . VAL A 1 191 ? -3.766 4.833 0.423 1.00 90.69 191 VAL A O 1
ATOM 1492 N N . LEU A 1 192 ? -2.497 3.627 -0.981 1.00 89.06 192 LEU A N 1
ATOM 1493 C CA . LEU A 1 192 ? -2.987 2.329 -0.518 1.00 89.06 192 LEU A CA 1
ATOM 1494 C C . LEU A 1 192 ? -2.572 2.053 0.934 1.00 89.06 192 LEU A C 1
ATOM 1496 O O . LEU A 1 192 ? -3.414 1.639 1.722 1.00 89.06 192 LEU A O 1
ATOM 1500 N N . SER A 1 193 ? -1.324 2.327 1.321 1.00 89.44 193 SER A N 1
ATOM 1501 C CA . SER A 1 193 ? -0.858 2.176 2.708 1.00 89.44 193 SER A CA 1
ATOM 1502 C C . SER A 1 193 ? -1.667 3.045 3.678 1.00 89.44 193 SER A C 1
ATOM 1504 O O . SER A 1 193 ? -2.136 2.559 4.706 1.00 89.44 193 SER A O 1
ATOM 1506 N N . PHE A 1 194 ? -1.938 4.301 3.315 1.00 89.44 194 PHE A N 1
ATOM 1507 C CA . PHE A 1 194 ? -2.715 5.225 4.138 1.00 89.44 194 PHE A CA 1
ATOM 1508 C C . PHE A 1 194 ? -4.172 4.777 4.333 1.00 89.44 194 PHE A C 1
ATOM 1510 O O . PHE A 1 194 ? -4.756 4.999 5.391 1.00 89.44 194 PHE A O 1
ATOM 1517 N N . SER A 1 195 ? -4.761 4.062 3.372 1.00 90.81 195 SER A N 1
ATOM 1518 C CA . SER A 1 195 ? -6.112 3.508 3.543 1.00 90.81 195 SER A CA 1
ATOM 1519 C C . SER A 1 195 ? -6.223 2.501 4.695 1.00 90.81 195 SER A C 1
ATOM 1521 O O . SER A 1 195 ? -7.279 2.404 5.321 1.00 90.81 195 SER A O 1
ATOM 1523 N N . TYR A 1 196 ? -5.129 1.814 5.053 1.00 92.25 196 TYR A N 1
ATOM 1524 C CA . TYR A 1 196 ? -5.102 0.940 6.228 1.00 92.25 196 TYR A CA 1
ATOM 1525 C C . TYR A 1 196 ? -5.186 1.737 7.530 1.00 92.25 196 TYR A C 1
ATOM 1527 O O . TYR A 1 196 ? -5.829 1.280 8.468 1.00 92.25 196 TYR A O 1
ATOM 1535 N N . VAL A 1 197 ? -4.607 2.940 7.594 1.00 91.69 197 VAL A N 1
ATOM 1536 C CA . VAL A 1 197 ? -4.752 3.825 8.763 1.00 91.69 197 VAL A CA 1
ATOM 1537 C C . VAL A 1 197 ? -6.228 4.135 9.009 1.00 91.69 197 VAL A C 1
ATOM 1539 O O . VAL A 1 197 ? -6.738 3.917 10.107 1.00 91.69 197 VAL A O 1
ATOM 1542 N N . ILE A 1 198 ? -6.931 4.574 7.963 1.00 90.25 198 ILE A N 1
ATOM 1543 C CA . ILE A 1 198 ? -8.355 4.924 8.042 1.00 90.25 198 ILE A CA 1
ATOM 1544 C C . ILE A 1 198 ? -9.196 3.698 8.397 1.00 90.25 198 ILE A C 1
ATOM 1546 O O . ILE A 1 198 ? -10.079 3.782 9.249 1.00 90.25 198 ILE A O 1
ATOM 1550 N N . LEU A 1 199 ? -8.904 2.546 7.789 1.00 92.88 199 LEU A N 1
ATOM 1551 C CA . LEU A 1 199 ? -9.594 1.296 8.086 1.00 92.88 199 LEU A CA 1
ATOM 1552 C C . LEU A 1 199 ? -9.449 0.897 9.560 1.00 92.88 199 LEU A C 1
ATOM 1554 O O . LEU A 1 199 ? -10.443 0.555 10.200 1.00 92.88 199 LEU A O 1
ATOM 1558 N N . PHE A 1 200 ? -8.232 0.935 10.106 1.00 93.12 200 PHE A N 1
ATOM 1559 C CA . PHE A 1 200 ? -7.990 0.558 11.498 1.00 93.12 200 PHE A CA 1
ATOM 1560 C C . PHE A 1 200 ? -8.694 1.509 12.467 1.00 93.12 200 PHE A C 1
ATOM 1562 O O . PHE A 1 200 ? -9.358 1.031 13.387 1.00 93.12 200 PHE A O 1
ATOM 1569 N N . LYS A 1 201 ? -8.647 2.825 12.219 1.00 91.12 201 LYS A N 1
ATOM 1570 C CA . LYS A 1 201 ? -9.424 3.811 12.989 1.00 91.12 201 LYS A CA 1
ATOM 1571 C C . LYS A 1 201 ? -10.925 3.550 12.911 1.00 91.12 201 LYS A C 1
ATOM 1573 O O . LYS A 1 201 ? -11.623 3.561 13.923 1.00 91.12 201 LYS A O 1
ATOM 1578 N N . TYR A 1 202 ? -11.439 3.273 11.714 1.00 90.06 202 TYR A N 1
ATOM 1579 C CA . TYR A 1 202 ? -12.853 2.971 11.522 1.00 90.06 202 TYR A CA 1
ATOM 1580 C C . TYR A 1 202 ? -13.279 1.738 12.334 1.00 90.06 202 TYR A C 1
ATOM 1582 O O . TYR A 1 202 ? -14.254 1.792 13.087 1.00 90.06 202 TYR A O 1
ATOM 1590 N N . VAL A 1 203 ? -12.534 0.635 12.213 1.00 91.19 203 VAL A N 1
ATOM 1591 C CA . VAL A 1 203 ? -12.819 -0.619 12.924 1.00 91.19 203 VAL A CA 1
ATOM 1592 C C . VAL A 1 203 ? -12.681 -0.444 14.436 1.00 91.19 203 VAL A C 1
ATOM 1594 O O . VAL A 1 203 ? -13.513 -0.965 15.173 1.00 91.19 203 VAL A O 1
ATOM 1597 N N . SER A 1 204 ? -11.685 0.314 14.896 1.00 90.75 204 SER A N 1
ATOM 1598 C CA . SER A 1 204 ? -11.480 0.677 16.304 1.00 90.75 204 SER A CA 1
ATOM 1599 C C . SER A 1 204 ? -12.707 1.348 16.925 1.00 90.75 204 SER A C 1
ATOM 1601 O O . SER A 1 204 ? -13.208 0.892 17.956 1.00 90.75 204 SER A O 1
ATOM 1603 N N . ARG A 1 205 ? -13.257 2.357 16.250 1.00 87.06 205 ARG A N 1
ATOM 1604 C CA . ARG A 1 205 ? -14.406 3.135 16.740 1.00 87.06 205 ARG A CA 1
ATOM 1605 C C . ARG A 1 205 ? -15.724 2.389 16.670 1.00 87.06 205 ARG A C 1
ATOM 1607 O O . ARG A 1 205 ? -16.619 2.595 17.482 1.00 87.06 205 ARG A O 1
ATOM 1614 N N . LYS A 1 206 ? -15.886 1.543 15.654 1.00 89.00 206 LYS A N 1
ATOM 1615 C CA . LYS A 1 206 ? -17.082 0.704 15.487 1.00 89.00 206 LYS A CA 1
ATOM 1616 C C . LYS A 1 206 ? -16.930 -0.662 16.146 1.00 89.00 206 LYS A C 1
ATOM 1618 O O . LYS A 1 206 ? -17.784 -1.526 15.962 1.00 89.00 206 LYS A O 1
ATOM 1623 N N . PHE A 1 207 ? -15.876 -0.857 16.937 1.00 85.19 207 PHE A N 1
ATOM 1624 C CA . PHE A 1 207 ? -15.551 -2.142 17.539 1.00 85.19 207 PHE A CA 1
ATOM 1625 C C . PHE A 1 207 ? -16.641 -2.666 18.480 1.00 85.19 207 PHE A C 1
ATOM 1627 O O . PHE A 1 207 ? -16.894 -3.870 18.510 1.00 85.19 207 PHE A O 1
ATOM 1634 N N . ASP A 1 208 ? -17.327 -1.777 19.192 1.00 84.75 208 ASP A N 1
ATOM 1635 C CA . ASP A 1 208 ? -18.364 -2.143 20.164 1.00 84.75 208 ASP A CA 1
ATOM 1636 C C . ASP A 1 208 ? -19.786 -2.072 19.576 1.00 84.75 208 ASP A C 1
ATOM 1638 O O . ASP A 1 208 ? -20.755 -2.378 20.253 1.00 84.75 208 ASP A O 1
ATOM 1642 N N . ASP A 1 209 ? -19.938 -1.741 18.287 1.00 86.06 209 ASP A N 1
ATOM 1643 C CA . ASP A 1 209 ? -21.253 -1.640 17.638 1.00 86.06 209 ASP A CA 1
ATOM 1644 C C . ASP A 1 209 ? -21.849 -3.029 17.345 1.00 86.06 209 ASP A C 1
ATOM 1646 O O . ASP A 1 209 ? -21.288 -3.794 16.567 1.00 86.06 209 ASP A O 1
ATOM 1650 N N . ASP A 1 210 ? -22.991 -3.402 17.912 1.00 86.75 210 ASP A N 1
ATOM 1651 C CA . ASP A 1 210 ? -23.556 -4.755 17.742 1.00 86.75 210 ASP A CA 1
ATOM 1652 C C . ASP A 1 210 ? -23.895 -5.138 16.286 1.00 86.75 210 ASP A C 1
ATOM 1654 O O . ASP A 1 210 ? -24.102 -6.309 15.955 1.00 86.75 210 ASP A O 1
ATOM 1658 N N . ARG A 1 211 ? -23.920 -4.169 15.370 1.00 89.50 211 ARG A N 1
ATOM 1659 C CA . ARG A 1 211 ? -24.315 -4.373 13.977 1.00 89.50 211 ARG A CA 1
ATOM 1660 C C . ARG A 1 211 ? -23.137 -4.862 13.133 1.00 89.50 211 ARG A C 1
ATOM 1662 O O . ARG A 1 211 ? -22.274 -4.093 12.709 1.00 89.50 211 ARG A O 1
ATOM 1669 N N . TRP A 1 212 ? -23.145 -6.155 12.798 1.00 86.25 212 TRP A N 1
ATOM 1670 C CA . TRP A 1 212 ? -22.095 -6.807 11.994 1.00 86.25 212 TRP A CA 1
ATOM 1671 C C . TRP A 1 212 ? -21.820 -6.114 10.647 1.00 86.25 212 TRP A C 1
ATOM 1673 O O . TRP A 1 212 ? -20.674 -6.060 10.199 1.00 86.25 212 TRP A O 1
ATOM 1683 N N . TYR A 1 213 ? -22.848 -5.549 10.007 1.00 86.62 213 TYR A N 1
ATOM 1684 C CA . TYR A 1 213 ? -22.707 -4.879 8.714 1.00 86.62 213 TYR A CA 1
ATOM 1685 C C . TYR A 1 213 ? -21.909 -3.572 8.815 1.00 86.62 213 TYR A C 1
ATOM 1687 O O . TYR A 1 213 ? -21.255 -3.189 7.851 1.00 86.62 213 TYR A O 1
ATOM 1695 N N . ILE A 1 214 ? -21.903 -2.916 9.980 1.00 86.12 214 ILE A N 1
ATOM 1696 C CA . ILE A 1 214 ? -21.072 -1.734 10.246 1.00 86.12 214 ILE A CA 1
ATOM 1697 C C . ILE A 1 214 ? -19.625 -2.159 10.496 1.00 86.12 214 ILE A C 1
ATOM 1699 O O . ILE A 1 214 ? -18.705 -1.518 10.011 1.00 86.12 214 ILE A O 1
ATOM 1703 N N . LYS A 1 215 ? -19.413 -3.274 11.200 1.00 81.44 215 LYS A N 1
ATOM 1704 C CA . LYS A 1 215 ? -18.075 -3.783 11.543 1.00 81.44 215 LYS A CA 1
ATOM 1705 C C . LYS A 1 215 ? -17.316 -4.408 10.376 1.00 81.44 215 LYS A C 1
ATOM 1707 O O . LYS A 1 215 ? -16.092 -4.340 10.351 1.00 81.44 215 LYS A O 1
ATOM 1712 N N . PHE A 1 216 ? -18.028 -5.039 9.443 1.00 85.25 216 PHE A N 1
ATOM 1713 C CA . PHE A 1 216 ? -17.412 -5.855 8.395 1.00 85.25 216 PHE A CA 1
ATOM 1714 C C . PHE A 1 216 ? -17.863 -5.461 6.992 1.00 85.25 216 PHE A C 1
ATOM 1716 O O . PHE A 1 216 ? -17.028 -5.085 6.176 1.00 85.25 216 PHE A O 1
ATOM 1723 N N . ALA A 1 217 ? -19.167 -5.509 6.700 1.00 87.62 217 ALA A N 1
ATOM 1724 C CA . ALA A 1 217 ? -19.658 -5.305 5.335 1.00 87.62 217 ALA A CA 1
ATOM 1725 C C . ALA A 1 217 ? -19.333 -3.902 4.800 1.00 87.62 217 ALA A C 1
ATOM 1727 O O . ALA A 1 217 ? -18.800 -3.781 3.699 1.00 87.62 217 ALA A O 1
ATOM 1728 N N . LEU A 1 218 ? -19.594 -2.851 5.585 1.00 89.81 218 LEU A N 1
ATOM 1729 C CA . LEU A 1 218 ? -19.325 -1.477 5.171 1.00 89.81 218 LEU A CA 1
ATOM 1730 C C . LEU A 1 218 ? -17.818 -1.221 4.970 1.00 89.81 218 LEU A C 1
ATOM 1732 O O . LEU A 1 218 ? -17.467 -0.758 3.887 1.00 89.81 218 LEU A O 1
ATOM 1736 N N . PRO A 1 219 ? -16.911 -1.579 5.905 1.00 89.81 219 PRO A N 1
ATOM 1737 C CA . PRO A 1 219 ? -15.469 -1.504 5.673 1.00 89.81 219 PRO A CA 1
ATOM 1738 C C . PRO A 1 219 ? -15.001 -2.259 4.436 1.00 89.81 219 PRO A C 1
ATOM 1740 O O . PRO A 1 219 ? -14.183 -1.733 3.690 1.00 89.81 219 PRO A O 1
ATOM 1743 N N . ILE A 1 220 ? -15.528 -3.463 4.186 1.00 91.75 220 ILE A N 1
ATOM 1744 C CA . ILE A 1 220 ? -15.174 -4.240 2.992 1.00 91.75 220 ILE A CA 1
ATOM 1745 C C . ILE A 1 220 ? -15.598 -3.481 1.740 1.00 91.75 220 ILE A C 1
ATOM 1747 O O . ILE A 1 220 ? -14.768 -3.267 0.868 1.00 91.75 220 ILE A O 1
ATOM 1751 N N . VAL A 1 221 ? -16.852 -3.032 1.648 1.00 91.06 221 VAL A N 1
ATOM 1752 C CA . VAL A 1 221 ? -17.355 -2.311 0.467 1.00 91.06 221 VAL A CA 1
ATOM 1753 C C . VAL A 1 221 ? -16.573 -1.019 0.232 1.00 91.06 221 VAL A C 1
ATOM 1755 O O . VAL A 1 221 ? -16.186 -0.738 -0.901 1.00 91.06 221 VAL A O 1
ATOM 1758 N N . VAL A 1 222 ? -16.290 -0.260 1.293 1.00 89.75 222 VAL A N 1
ATOM 1759 C CA . VAL A 1 222 ? -15.511 0.982 1.210 1.00 89.75 222 VAL A CA 1
ATOM 1760 C C . VAL A 1 222 ? -14.079 0.697 0.758 1.00 89.75 222 VAL A C 1
ATOM 1762 O O . VAL A 1 222 ? -13.603 1.350 -0.168 1.00 89.75 222 VAL A O 1
ATOM 1765 N N . MET A 1 223 ? -13.406 -0.298 1.343 1.00 90.31 223 MET A N 1
ATOM 1766 C CA . MET A 1 223 ? -12.040 -0.658 0.949 1.00 90.31 223 MET A CA 1
ATOM 1767 C C . MET A 1 223 ? -11.984 -1.236 -0.461 1.00 90.31 223 MET A C 1
ATOM 1769 O O . MET A 1 223 ? -11.076 -0.889 -1.208 1.00 90.31 223 MET A O 1
ATOM 1773 N N . VAL A 1 224 ? -12.959 -2.057 -0.862 1.00 91.44 224 VAL A N 1
ATOM 1774 C CA . VAL A 1 224 ? -13.072 -2.550 -2.240 1.00 91.44 224 VAL A CA 1
ATOM 1775 C C . VAL A 1 224 ? -13.227 -1.378 -3.196 1.00 91.44 224 VAL A C 1
ATOM 1777 O O . VAL A 1 224 ? -12.439 -1.266 -4.128 1.00 91.44 224 VAL A O 1
ATOM 1780 N N . GLY A 1 225 ? -14.188 -0.483 -2.954 1.00 88.31 225 GLY A N 1
ATOM 1781 C CA . GLY A 1 225 ? -14.421 0.680 -3.809 1.00 88.31 225 GLY A CA 1
ATOM 1782 C C . GLY A 1 225 ? -13.184 1.568 -3.914 1.00 88.31 225 GLY A C 1
ATOM 1783 O O . GLY A 1 225 ? -12.762 1.918 -5.013 1.00 88.31 225 GLY A O 1
ATOM 1784 N N . PHE A 1 226 ? -12.547 1.865 -2.783 1.00 89.44 226 PHE A N 1
ATOM 1785 C CA . PHE A 1 226 ? -11.340 2.679 -2.736 1.00 89.44 226 PHE A CA 1
ATOM 1786 C C . PHE A 1 226 ? -10.158 2.035 -3.478 1.00 89.44 226 PHE A C 1
ATOM 1788 O O . PHE A 1 226 ? -9.598 2.643 -4.392 1.00 89.44 226 PHE A O 1
ATOM 1795 N N . VAL A 1 227 ? -9.784 0.802 -3.116 1.00 87.81 227 VAL A N 1
ATOM 1796 C CA . VAL A 1 227 ? -8.650 0.095 -3.731 1.00 87.81 227 VAL A CA 1
ATOM 1797 C C . VAL A 1 227 ? -8.907 -0.104 -5.221 1.00 87.81 227 VAL A C 1
ATOM 1799 O O . VAL A 1 227 ? -7.987 0.059 -6.020 1.00 87.81 227 VAL A O 1
ATOM 1802 N N . PHE A 1 228 ? -10.150 -0.400 -5.606 1.00 88.62 228 PHE A N 1
ATOM 1803 C CA . PHE A 1 228 ? -10.530 -0.561 -7.002 1.00 88.62 228 PHE A CA 1
ATOM 1804 C C . PHE A 1 228 ? -10.350 0.740 -7.779 1.00 88.62 228 PHE A C 1
ATOM 1806 O O . PHE A 1 228 ? -9.753 0.705 -8.848 1.00 88.62 228 PHE A O 1
ATOM 1813 N N . VAL A 1 229 ? -10.791 1.888 -7.252 1.00 89.38 229 VAL A N 1
ATOM 1814 C CA . VAL A 1 229 ? -10.594 3.194 -7.907 1.00 89.38 229 VAL A CA 1
ATOM 1815 C C . VAL A 1 229 ? -9.106 3.518 -8.037 1.00 89.38 229 VAL A C 1
ATOM 1817 O O . VAL A 1 229 ? -8.649 3.848 -9.131 1.00 89.38 229 VAL A O 1
ATOM 1820 N N . VAL A 1 230 ? -8.331 3.374 -6.957 1.00 88.44 230 VAL A N 1
ATOM 1821 C CA . VAL A 1 230 ? -6.887 3.664 -6.968 1.00 88.44 230 VAL A CA 1
ATOM 1822 C C . VAL A 1 230 ? -6.154 2.770 -7.964 1.00 88.44 230 VAL A C 1
ATOM 1824 O O . VAL A 1 230 ? -5.369 3.261 -8.772 1.00 88.44 230 VAL A O 1
ATOM 1827 N N . ARG A 1 231 ? -6.436 1.465 -7.968 1.00 84.69 231 ARG A N 1
ATOM 1828 C CA . ARG A 1 231 ? -5.828 0.546 -8.933 1.00 84.69 231 ARG A CA 1
ATOM 1829 C C . ARG A 1 231 ? -6.380 0.717 -10.348 1.00 84.69 231 ARG A C 1
ATOM 1831 O O . ARG A 1 231 ? -5.660 0.459 -11.300 1.00 84.69 231 ARG A O 1
ATOM 1838 N N . SER A 1 232 ? -7.609 1.195 -10.523 1.00 85.75 232 SER A N 1
ATOM 1839 C CA . SER A 1 232 ? -8.152 1.485 -11.856 1.00 85.75 232 SER A CA 1
ATOM 1840 C C . SER A 1 232 ? -7.367 2.596 -12.553 1.00 85.75 232 SER A C 1
ATOM 1842 O O . SER A 1 232 ? -7.234 2.572 -13.769 1.00 85.75 232 SER A O 1
ATOM 1844 N N . ILE A 1 233 ? -6.772 3.533 -11.805 1.00 88.38 233 ILE A N 1
ATOM 1845 C CA . ILE A 1 233 ? -5.901 4.565 -12.386 1.00 88.38 233 ILE A CA 1
ATOM 1846 C C . ILE A 1 233 ? -4.671 3.948 -13.067 1.00 88.38 233 ILE A C 1
ATOM 1848 O O . ILE A 1 233 ? -4.221 4.466 -14.092 1.00 88.38 233 ILE A O 1
ATOM 1852 N N . SER A 1 234 ? -4.138 2.831 -12.556 1.00 79.50 234 SER A N 1
ATOM 1853 C CA . SER A 1 234 ? -2.953 2.201 -13.149 1.00 79.50 234 SER A CA 1
ATOM 1854 C C . SER A 1 234 ? -3.240 1.604 -14.530 1.00 79.50 234 SER A C 1
ATOM 1856 O O . SER A 1 234 ? -2.374 1.686 -15.403 1.00 79.50 234 SER A O 1
ATOM 1858 N N . VAL A 1 235 ? -4.463 1.112 -14.763 1.00 79.69 235 VAL A N 1
ATOM 1859 C CA . VAL A 1 235 ? -4.907 0.538 -16.047 1.00 79.69 235 VAL A CA 1
ATOM 1860 C C . VAL A 1 235 ? -5.411 1.572 -17.058 1.00 79.69 235 VAL A C 1
ATOM 1862 O O . VAL A 1 235 ? -5.615 1.225 -18.215 1.00 79.69 235 VAL A O 1
ATOM 1865 N N . LEU A 1 236 ? -5.579 2.845 -16.680 1.00 84.88 236 LEU A N 1
ATOM 1866 C CA . LEU A 1 236 ? -5.947 3.889 -17.642 1.00 84.88 236 LEU A CA 1
ATOM 1867 C C . LEU A 1 236 ? -4.831 4.101 -18.677 1.00 84.88 236 LEU A C 1
ATOM 1869 O O . LEU A 1 236 ? -3.660 4.253 -18.325 1.00 84.88 236 LEU A O 1
ATOM 1873 N N . GLU A 1 237 ? -5.181 4.201 -19.956 1.00 86.75 237 GLU A N 1
ATOM 1874 C CA . GLU A 1 237 ? -4.238 4.491 -21.049 1.00 86.75 237 GLU A CA 1
ATOM 1875 C C . GLU A 1 237 ? -3.929 5.995 -21.165 1.00 86.75 237 GLU A C 1
ATOM 1877 O O . GLU A 1 237 ? -4.047 6.617 -22.216 1.00 86.75 237 GLU A O 1
ATOM 1882 N N . ILE A 1 238 ? -3.544 6.605 -20.045 1.00 88.88 238 ILE A N 1
ATOM 1883 C CA . ILE A 1 238 ? -3.184 8.025 -19.939 1.00 88.88 238 ILE A CA 1
ATOM 1884 C C . ILE A 1 238 ? -1.725 8.176 -19.499 1.00 88.88 238 ILE A C 1
ATOM 1886 O O . ILE A 1 238 ? -1.089 7.212 -19.066 1.00 88.88 238 ILE A O 1
ATOM 1890 N N . SER A 1 239 ? -1.179 9.390 -19.598 1.00 90.88 239 SER A N 1
ATOM 1891 C CA . SER A 1 239 ? 0.198 9.654 -19.173 1.00 90.88 239 SER A CA 1
ATOM 1892 C C . SER A 1 239 ? 0.387 9.424 -17.668 1.00 90.88 239 SER A C 1
ATOM 1894 O O . SER A 1 239 ? -0.494 9.716 -16.853 1.00 90.88 239 SER A O 1
ATOM 1896 N N . SER A 1 240 ? 1.563 8.934 -17.281 1.00 89.31 240 SER A N 1
ATOM 1897 C CA . SER A 1 240 ? 1.869 8.568 -15.892 1.00 89.31 240 SER A CA 1
ATOM 1898 C C . SER A 1 240 ? 1.933 9.777 -14.956 1.00 89.31 240 SER A C 1
ATOM 1900 O O . SER A 1 240 ? 1.645 9.658 -13.766 1.00 89.31 240 SER A O 1
ATOM 1902 N N . LEU A 1 241 ? 2.181 10.974 -15.496 1.00 89.81 241 LEU A N 1
ATOM 1903 C CA . LEU A 1 241 ? 2.003 12.230 -14.765 1.00 89.81 241 LEU A CA 1
ATOM 1904 C C . LEU A 1 241 ? 0.544 12.419 -14.325 1.00 89.81 241 LEU A C 1
ATOM 1906 O O . LEU A 1 241 ? 0.288 12.703 -13.157 1.00 89.81 241 LEU A O 1
ATOM 1910 N N . ILE A 1 242 ? -0.420 12.222 -15.234 1.00 92.12 242 ILE A N 1
ATOM 1911 C CA . ILE A 1 242 ? -1.847 12.346 -14.906 1.00 92.12 242 ILE A CA 1
ATOM 1912 C C . ILE A 1 242 ? -2.244 11.257 -13.906 1.00 92.12 242 ILE A C 1
ATOM 1914 O O . ILE A 1 242 ? -2.931 11.561 -12.934 1.00 92.12 242 ILE A O 1
ATOM 1918 N N . LYS A 1 243 ? -1.754 10.020 -14.073 1.00 91.88 243 LYS A N 1
ATOM 1919 C CA . LYS A 1 243 ? -1.967 8.947 -13.083 1.00 91.88 243 LYS A CA 1
ATOM 1920 C C . LYS A 1 243 ? -1.469 9.347 -11.696 1.00 91.88 243 LYS A C 1
ATOM 1922 O O . LYS A 1 243 ? -2.194 9.184 -10.715 1.00 91.88 243 LYS A O 1
ATOM 1927 N N . THR A 1 244 ? -0.272 9.927 -11.625 1.00 90.75 244 THR A N 1
ATOM 1928 C CA . THR A 1 244 ? 0.332 10.406 -10.375 1.00 90.75 244 THR A CA 1
ATOM 1929 C C . THR A 1 244 ? -0.538 11.479 -9.725 1.00 90.75 244 THR A C 1
ATOM 1931 O O . THR A 1 244 ? -0.847 11.372 -8.541 1.00 90.75 244 THR A O 1
ATOM 1934 N N . ILE A 1 245 ? -0.990 12.475 -10.496 1.00 94.00 245 ILE A N 1
ATOM 1935 C CA . ILE A 1 245 ? -1.849 13.561 -10.004 1.00 94.00 245 ILE A CA 1
ATOM 1936 C C . ILE A 1 245 ? -3.191 13.015 -9.509 1.00 94.00 245 ILE A C 1
ATOM 1938 O O . ILE A 1 245 ? -3.587 13.320 -8.389 1.00 94.00 245 ILE A O 1
ATOM 1942 N N . LEU A 1 246 ? -3.878 12.180 -10.295 1.00 94.00 246 LEU A N 1
ATOM 1943 C CA . LEU A 1 246 ? -5.163 11.592 -9.900 1.00 94.00 246 LEU A CA 1
ATOM 1944 C C . LEU A 1 246 ? -5.034 10.771 -8.614 1.00 94.00 246 LEU A C 1
ATOM 1946 O O . LEU A 1 246 ? -5.858 10.890 -7.709 1.00 94.00 246 LEU A O 1
ATOM 1950 N N . THR A 1 247 ? -3.967 9.982 -8.507 1.00 92.75 247 THR A N 1
ATOM 1951 C CA . THR A 1 247 ? -3.701 9.172 -7.315 1.00 92.75 247 THR A CA 1
ATOM 1952 C C . THR A 1 247 ? -3.399 10.055 -6.105 1.00 92.75 247 THR A C 1
ATOM 1954 O O . THR A 1 247 ? -3.936 9.817 -5.025 1.00 92.75 247 THR A O 1
ATOM 1957 N N . ALA A 1 248 ? -2.606 11.116 -6.280 1.00 91.69 248 ALA A N 1
ATOM 1958 C CA . ALA A 1 248 ? -2.319 12.085 -5.227 1.00 91.69 248 ALA A CA 1
ATOM 1959 C C . ALA A 1 248 ? -3.578 12.839 -4.768 1.00 91.69 248 ALA A C 1
ATOM 1961 O O . ALA A 1 248 ? -3.747 13.049 -3.571 1.00 91.69 248 ALA A O 1
ATOM 1962 N N . LEU A 1 249 ? -4.485 13.195 -5.685 1.00 92.94 249 LEU A N 1
ATOM 1963 C CA . LEU A 1 249 ? -5.767 13.830 -5.360 1.00 92.94 249 LEU A CA 1
ATOM 1964 C C . LEU A 1 249 ? -6.663 12.906 -4.527 1.00 92.94 249 LEU A C 1
ATOM 1966 O O . LEU A 1 249 ? -7.260 13.354 -3.551 1.00 92.94 249 LEU A O 1
ATOM 1970 N N . ILE A 1 250 ? -6.710 11.613 -4.856 1.00 92.00 250 ILE A N 1
ATOM 1971 C CA . ILE A 1 250 ? -7.403 10.617 -4.027 1.00 92.00 250 ILE A CA 1
ATOM 1972 C C . ILE A 1 250 ? -6.746 10.511 -2.647 1.00 92.00 250 ILE A C 1
ATOM 1974 O O . ILE A 1 250 ? -7.443 10.496 -1.634 1.00 92.00 250 ILE A O 1
ATOM 1978 N N . GLY A 1 251 ? -5.412 10.489 -2.593 1.00 89.00 251 GLY A N 1
ATOM 1979 C CA . GLY A 1 251 ? -4.656 10.526 -1.342 1.00 89.00 251 GLY A CA 1
ATOM 1980 C C . GLY A 1 251 ? -4.985 11.748 -0.483 1.00 89.00 251 GLY A C 1
ATOM 1981 O O . GLY A 1 251 ? -5.262 11.608 0.704 1.00 89.00 251 GLY A O 1
ATOM 1982 N N . ALA A 1 252 ? -5.028 12.938 -1.082 1.00 87.94 252 ALA A N 1
ATOM 1983 C CA . ALA A 1 252 ? -5.416 14.172 -0.404 1.00 87.94 252 ALA A CA 1
ATOM 1984 C C . ALA A 1 252 ? -6.863 14.107 0.110 1.00 87.94 252 ALA A C 1
ATOM 1986 O O . ALA A 1 252 ? -7.131 14.510 1.241 1.00 87.94 252 ALA A O 1
ATOM 1987 N N . GLY A 1 253 ? -7.778 13.531 -0.676 1.00 86.75 253 GLY A N 1
ATOM 1988 C CA . GLY A 1 253 ? -9.150 13.255 -0.252 1.00 86.75 253 GLY A CA 1
ATOM 1989 C C . GLY A 1 253 ? -9.221 12.321 0.959 1.00 86.75 253 GLY A C 1
ATOM 1990 O O . GLY A 1 253 ? -9.985 12.586 1.885 1.00 86.75 253 GLY A O 1
ATOM 1991 N N . LEU A 1 254 ? -8.385 11.278 1.009 1.00 85.38 254 LEU A N 1
ATOM 1992 C CA . LEU A 1 254 ? -8.270 10.422 2.192 1.00 85.38 254 LEU A CA 1
ATOM 1993 C C . LEU A 1 254 ? -7.724 11.175 3.406 1.00 85.38 254 LEU A C 1
ATOM 1995 O O . LEU A 1 254 ? -8.222 10.969 4.508 1.00 85.38 254 LEU A O 1
ATOM 1999 N N . VAL A 1 255 ? -6.709 12.027 3.236 1.00 84.00 255 VAL A N 1
ATOM 2000 C CA . VAL A 1 255 ? -6.159 12.833 4.341 1.00 84.00 255 VAL A CA 1
ATOM 2001 C C . VAL A 1 255 ? -7.235 13.759 4.904 1.00 84.00 255 VAL A C 1
ATOM 2003 O O . VAL A 1 255 ? -7.431 13.797 6.118 1.00 84.00 255 VAL A O 1
ATOM 2006 N N . TYR A 1 256 ? -7.980 14.435 4.030 1.00 83.38 256 TYR A N 1
ATOM 2007 C CA . TYR A 1 256 ? -9.110 15.275 4.420 1.00 83.38 256 TYR A CA 1
ATOM 2008 C C . TYR A 1 256 ? -10.218 14.469 5.121 1.00 83.38 256 TYR A C 1
ATOM 2010 O O . TYR A 1 256 ? -10.732 14.884 6.162 1.00 83.38 256 TYR A O 1
ATOM 2018 N N . PHE A 1 257 ? -10.556 13.281 4.607 1.00 80.38 257 PHE A N 1
ATOM 2019 C CA . PHE A 1 257 ? -11.508 12.381 5.260 1.00 80.38 257 PHE A CA 1
ATOM 2020 C C . PHE A 1 257 ? -11.016 11.941 6.643 1.00 80.38 257 PHE A C 1
ATOM 2022 O O . PHE A 1 257 ? -11.776 11.972 7.598 1.00 80.38 257 PHE A O 1
ATOM 2029 N N . ASN A 1 258 ? -9.738 11.588 6.788 1.00 80.19 258 ASN A N 1
ATOM 2030 C CA . ASN A 1 258 ? -9.156 11.208 8.074 1.00 80.19 258 ASN A CA 1
ATOM 2031 C C . ASN A 1 258 ? -9.236 12.355 9.097 1.00 80.19 258 ASN A C 1
ATOM 2033 O O . ASN A 1 258 ? -9.574 12.110 10.246 1.00 80.19 258 ASN A O 1
ATOM 2037 N N . GLN A 1 259 ? -8.983 13.600 8.679 1.00 77.19 259 GLN A N 1
ATOM 2038 C CA . GLN A 1 259 ? -9.099 14.782 9.546 1.00 77.19 259 GLN A CA 1
ATOM 2039 C C . GLN A 1 259 ? -10.547 15.069 9.962 1.00 77.19 259 GLN A C 1
ATOM 2041 O O . GLN A 1 259 ? -10.813 15.349 11.123 1.00 77.19 259 GLN A O 1
ATOM 2046 N N . THR A 1 260 ? -11.495 14.973 9.028 1.00 74.06 260 THR A N 1
ATOM 2047 C CA . THR A 1 260 ? -12.926 15.183 9.320 1.00 74.06 260 THR A CA 1
ATOM 2048 C C . THR A 1 260 ? -13.544 14.037 10.109 1.00 74.06 260 THR A C 1
ATOM 2050 O O . THR A 1 260 ? -14.512 14.239 10.838 1.00 74.06 260 THR A O 1
ATOM 2053 N N . PHE A 1 261 ? -12.988 12.833 9.985 1.00 65.50 261 PHE A N 1
ATOM 2054 C CA . PHE A 1 261 ? -13.366 11.691 10.797 1.00 65.50 261 PHE A CA 1
ATOM 2055 C C . PHE A 1 261 ? -12.832 11.843 12.227 1.00 65.50 261 PHE A C 1
ATOM 2057 O O . PHE A 1 261 ? -13.458 11.322 13.137 1.00 65.50 261 PHE A O 1
ATOM 2064 N N . ASP A 1 262 ? -11.731 12.557 12.468 1.00 61.50 262 ASP A N 1
ATOM 2065 C CA . ASP A 1 262 ? -11.046 12.661 13.769 1.00 61.50 262 ASP A CA 1
ATOM 2066 C C . ASP A 1 262 ? -11.012 14.095 14.359 1.00 61.50 262 ASP A C 1
ATOM 2068 O O . ASP A 1 262 ? -9.934 14.579 14.693 1.00 61.50 262 ASP A O 1
ATOM 2072 N N . PRO A 1 263 ? -12.152 14.812 14.488 1.00 52.66 263 PRO A N 1
ATOM 2073 C CA . PRO A 1 263 ? -12.146 16.194 14.979 1.00 52.66 263 PRO A CA 1
ATOM 2074 C C . PRO A 1 263 ? -11.902 16.302 16.495 1.00 52.66 263 PRO A C 1
ATOM 2076 O O . PRO A 1 263 ? -11.426 17.340 16.947 1.00 52.66 263 PRO A O 1
ATOM 2079 N N . ASP A 1 264 ? -12.211 15.243 17.258 1.00 43.75 264 ASP A N 1
ATOM 2080 C CA . ASP A 1 264 ? -12.241 15.244 18.732 1.00 43.75 264 ASP A CA 1
ATOM 2081 C C . ASP A 1 264 ? -11.112 14.426 19.388 1.00 43.75 264 ASP A C 1
ATOM 2083 O O . ASP A 1 264 ? -10.981 14.423 20.612 1.00 43.75 264 ASP A O 1
ATOM 2087 N N . VAL A 1 265 ? -10.285 13.720 18.607 1.00 47.47 265 VAL A N 1
ATOM 2088 C CA . VAL A 1 265 ? -9.033 13.172 19.138 1.00 47.47 265 VAL A CA 1
ATOM 2089 C C . VAL A 1 265 ? -8.070 14.340 19.199 1.00 47.47 265 VAL A C 1
ATOM 2091 O O . VAL A 1 265 ? -7.611 14.812 18.157 1.00 47.47 265 VAL A O 1
ATOM 2094 N N . GLU A 1 266 ? -7.809 14.828 20.417 1.00 37.22 266 GLU A N 1
ATOM 2095 C CA . GLU A 1 266 ? -6.737 15.782 20.682 1.00 37.22 266 GLU A CA 1
ATOM 2096 C C . GLU A 1 266 ? -5.531 15.371 19.840 1.00 37.22 266 GLU A C 1
ATOM 2098 O O . GLU A 1 266 ? -4.974 14.279 19.996 1.00 37.22 266 GLU A O 1
ATOM 2103 N N . ILE A 1 267 ? -5.143 16.244 18.908 1.00 42.00 267 ILE A N 1
ATOM 2104 C CA . ILE A 1 267 ? -3.801 16.209 18.357 1.00 42.00 267 ILE A CA 1
ATOM 2105 C C . ILE A 1 267 ? -2.933 16.351 19.597 1.00 42.00 267 ILE A C 1
ATOM 2107 O O . ILE A 1 267 ? -2.814 17.448 20.133 1.00 42.00 267 ILE A O 1
ATOM 2111 N N . ILE A 1 268 ? -2.416 15.238 20.117 1.00 36.09 268 ILE A N 1
ATOM 2112 C CA . ILE A 1 268 ? -1.447 15.306 21.195 1.00 36.09 268 ILE A CA 1
ATOM 2113 C C . ILE A 1 268 ? -0.245 15.974 20.543 1.00 36.09 268 ILE A C 1
ATOM 2115 O O . ILE A 1 268 ? 0.493 15.323 19.794 1.00 36.09 268 ILE A O 1
ATOM 2119 N N . GLU A 1 269 ? -0.158 17.289 20.728 1.00 26.52 269 GLU A N 1
ATOM 2120 C CA . GLU A 1 269 ? 0.897 18.120 20.182 1.00 26.52 269 GLU A CA 1
ATOM 2121 C C . GLU A 1 269 ? 2.258 17.534 20.595 1.00 26.52 269 GLU A C 1
ATOM 2123 O O . GLU A 1 269 ? 2.360 16.897 21.653 1.00 26.52 269 GLU A O 1
ATOM 2128 N N . PRO A 1 270 ? 3.270 17.640 19.715 1.00 36.84 270 PRO A N 1
ATOM 2129 C CA . PRO A 1 270 ? 4.587 17.048 19.932 1.00 36.84 270 PRO A CA 1
ATOM 2130 C C . PRO A 1 270 ? 5.272 17.506 21.224 1.00 36.84 270 PRO A C 1
ATOM 2132 O O . PRO A 1 270 ? 5.142 18.696 21.587 1.00 36.84 270 PRO A O 1
#

Foldseek 3Di:
DFDPLLLVLLVVLLVVLVVLVVVLCVLPVPPPCLVVLLVLLLVLLVQLVVQLVVQVVVVCVVQPVVRVVVCVVPPVLVVLLSSLLSNLQSLLVSLLVSLVCCVVPHPDDAPRSLLSSLLNNLCCLQDPPPHPLHHSVVSVVLSVLSVCVVVVDDQVVVDPVDDPVNNVVNVVVSVPDARLPSVLSSLLSVLSSLLSSVSSNQLNVCVPPPDVCSSRVVSSVVSSVLSSVLVVLVVDPDHNVVSSVVSVVSSVVSVVVVCVVPVPPPPPDD

Radius of gyration: 20.34 Å; chains: 1; bounding box: 56×42×49 Å

Sequence (270 aa):
MVSKSVFIELAISIFLLIAYFVYFIVKYKNKPGFLSAILWGIGGFFIANAVSNVINMGFIALVGESRFQNMLETQPYLTLLLTTIALAMGAVFAAYFVIRTQKNKGKFEEGYTDEATGFMTGSGLLASPFNQVAYLMVFVQSFVNAIVINKNPSIEELGDAVTPESFEEIKLFYASIKPFDFLSIAVMALVLSFSYVILFKYVSRKFDDDRWYIKFALPIVVMVGFVFVVRSISVLEISSLIKTILTALIGAGLVYFNQTFDPDVEIIEP

pLDDT: mean 84.94, std 11.43, range [26.52, 94.38]

Secondary structure (DSSP, 8-state):
---HHHHHHHHHHHHHHHHHHHHHHHHHTTSTTHHHHHHHHHHHHHHHHHHHHHHHHHHHHHH-HHHHHHHHHH-HHHHHHHHHHHHHHHHHHHHHHHHHHHHHHS---TTTHHHHHHHHHHHHHHH-SS-TT--HHHHHHHHHHHHHHHH---HHHH-TT--HHHHHHHHHHHHHPPTTHHHHHHHHHHHHHHHHHHHHHHHHHTTT-S-HIIIIIHHHHHHHHHHHHHHHHHHSSS-HHHHHHHHHHHHHHHHHHHHHH-SSS-----

=== Feature glossary ===
The record interleaves many kinds of information about one protein. Here is each kind framed as the question it answers.

Q: Are the domains correctly placed relative to each other?
A: Predicted aligned error is AlphaFold's pairwise confidence. Unlike pLDDT (per-residue), PAE is per-residue-pair and captures whether two parts of the structure are correctly placed relative to each other. Units are ångströms of expected positional error.

Q: Which residues are in helices, strands, or loops?
A: Eight-state secondary structure (DSSP): H is the canonical α-helix, G the tighter 3₁₀-helix, I the wider π-helix; E/B are β-structure, T and S are turns and bends, and '-' is everything else. DSSP derives these from the pattern of main-chain N–H···O=C hydrogen bonds, not from the sequence.

Q: What if only a Cα trace is available?
A: P-SEA three-state annotation labels each residue as helix, strand, or coil based purely on the geometry of the Cα trace. It serves as a fallback when the full backbone (and thus DSSP) is unavailable.

Q: What are the backbone torsion angles?
A: φ (phi) and ψ (psi) are the two rotatable backbone dihedrals per residue: φ is the C(i-1)–N–Cα–C torsion, ψ is the N–Cα–C–N(i+1) torsion, both in degrees on (−180°, 180°]. α-helical residues cluster near (−60°, −45°); β-strand residues near (−120°, +130°). A Ramachandran plot is simply a scatter of (φ, ψ) for every residue.

Q: What known structures does this most resemble?
A: Structural nearest neighbors (via Foldseek easy-search vs the PDB). Reported per hit: target PDB id, E-value, and alignment TM-score. A TM-score above ~0.5 is the conventional threshold for 'same fold'.

Q: What family and function is it annotated with?
A: Database cross-references. InterPro integrates a dozen domain/family signature databases into unified entries with residue-range hits. GO terms attach function/process/location labels with evidence codes. CATH codes position the fold in a four-level structural taxonomy. Organism is the NCBI-taxonomy species name.

Q: Which residues are buried vs exposed?
A: Solvent accessibility: the surface area of each residue that a 1.4 Å water probe can touch, in Å². When only backbone atoms are present the absolute values are lower than full-atom SASA (side chains contribute most of the area) and are flagged as backbone-only.

Q: What do the diagnostic plots show?
A: Three diagnostic plots accompany the record. The Cα contact map visualizes the tertiary structure as a 2D adjacency matrix (8 Å cutoff, sequence-local contacts suppressed). The Ramachandran plot shows the distribution of backbone (φ, ψ) torsions, with points in the α and β basins reflecting secondary structure content. The PAE plot shows AlphaFold's inter-residue confidence as a color matrix.

Q: What is the amino-acid chain?
A: The amino-acid sequence is the protein's primary structure: the linear order of residues from the N-terminus to the C-terminus, written in one-letter code. Everything else here — the 3D coordinates, the secondary structure, the domain annotations — is ultimately a consequence of this string.

Q: What do the rendered images show?
A: The six renders are orthographic views along the three Cartesian axes in both directions. Representation (cartoon, sticks, or surface) and color scheme (sequence-rainbow or by-chain) vary across proteins so the training set covers all the common visualization conventions.

Q: Where is each backbone atom in 3D?
A: The mmCIF table is the protein's shape written out atom by atom. For each backbone N, Cα, C, and carbonyl O, it records an (x, y, z) coordinate triple in Å plus the residue type, chain letter, and residue number.

Q: How mobile is each atom in the crystal?
A: For experimental (PDB) structures, the B-factor (temperature factor) quantifies the positional spread of each atom in the crystal — a combination of thermal vibration and static disorder — in units of Å². High B-factors mark flexible loops or poorly resolved regions; low B-factors mark the rigid, well-ordered core.

Q: How big and how compact is the whole molecule?
A: Three whole-structure scalars: the radius of gyration (RMS distance of Cα from centroid, in Å), the count of Cα–Cα contacts (pairs closer than 8 Å and separated by more than four residues in sequence — i.e. tertiary, not local, contacts), and the bounding-box dimensions. Together they distinguish compact globular folds from extended fibres or disordered chains.

Q: What does the local fold look like, residue by residue?
A: A 3Di character summarizes, for each residue, the relative orientation of the Cα frame of its nearest spatial neighbor. Because it encodes fold topology rather than chemistry, 3Di alignments detect remote structural similarity that sequence alignment misses.

Q: How confident is the AlphaFold model at each residue?
A: For AlphaFold models, the B-factor field carries pLDDT — the model's own estimate of local accuracy on a 0–100 scale. Regions with pLDDT<50 should be treated as essentially unmodeled; they often correspond to intrinsically disordered segments.